Protein AF-A0A2R7NVD2-F1 (afdb_monomer)

Nearest PDB structures (foldseek):
  4fhf-assembly1_A  TM=6.278E-01  e=1.462E+00  Geobacillus thermodenitrificans NG80-2
  7djt-assembly1_A  TM=5.275E-01  e=2.227E+00  Homo sapiens
  8t64-assembly2_C  TM=4.657E-01  e=5.165E+00  Nitrosococcus halophilus Nc 4
  8t64-assembly1_B  TM=4.659E-01  e=5.165E+00  Nitrosococcus halophilus Nc 4

Radius of gyration: 42.18 Å; Cα contacts (8 Å, |Δi|>4): 42; chains: 1; bounding box: 84×52×136 Å

Mean predicted aligned error: 19.96 Å

pLDDT: mean 74.5, std 23.82, range [28.12, 98.88]

Sequence (203 aa):
MSSFPQEFLVLCRQWGEAQRRCSAALTAQAAEIQALQAEVVRLRGALVVRDTRLAMAYDELAQLRAAVPGLSRRQTMARHIAVLAERIATLSRECLRWRLAAQSDNMAVSHPGQGGAASAAPTDASAHPRRVRVPVVVEVHPDADAGAAFDASLAAADLVICQTGCISHDAYWRLQDQCRRTGKPCILVDQPLAACEASRTPL

Solvent-accessible surface area (backbone atoms only — not comparable to full-atom values): 12726 Å² total; per-residue (Å²): 131,87,52,71,72,60,55,53,53,51,50,53,49,53,48,52,51,51,50,50,52,54,51,52,50,52,52,54,51,53,51,50,52,51,53,51,51,53,49,51,54,50,53,50,51,54,48,53,56,50,52,51,52,51,50,51,52,53,49,52,51,50,51,55,50,63,74,45,76,60,53,69,61,53,52,54,50,51,52,52,50,52,54,50,51,53,50,50,53,51,51,51,53,54,54,49,53,53,51,53,52,54,50,51,52,48,56,70,67,64,68,72,84,85,84,85,83,86,89,78,88,82,82,83,80,80,83,68,79,82,76,78,77,72,82,80,79,80,85,86,80,80,94,81,59,74,65,62,59,49,52,52,56,55,70,73,47,86,64,49,80,50,71,76,69,92,68,65,82,69,58,58,58,52,55,54,51,49,33,64,74,70,70,51,59,66,51,80,40,88,62,73,88,83,83,84,92,82,88,82,80,94,132

Structure (mmCIF, N/CA/C/O backbone):
data_AF-A0A2R7NVD2-F1
#
_entry.id   AF-A0A2R7NVD2-F1
#
loop_
_atom_site.group_PDB
_atom_site.id
_atom_site.type_symbol
_atom_site.label_atom_id
_atom_site.label_alt_id
_atom_site.label_comp_id
_atom_site.label_asym_id
_atom_site.label_entity_id
_atom_site.label_seq_id
_atom_site.pdbx_PDB_ins_code
_atom_site.Cartn_x
_atom_site.Cartn_y
_atom_site.Cartn_z
_atom_site.occupancy
_atom_site.B_iso_or_equiv
_atom_site.auth_seq_id
_atom_site.auth_comp_id
_atom_site.auth_asym_id
_atom_site.auth_atom_id
_atom_site.pdbx_PDB_model_num
ATOM 1 N N . MET A 1 1 ? -34.351 14.929 60.860 1.00 68.38 1 MET A N 1
ATOM 2 C CA . MET A 1 1 ? -33.314 13.891 61.020 1.00 68.38 1 MET A CA 1
ATOM 3 C C . MET A 1 1 ? -33.667 12.774 60.059 1.00 68.38 1 MET A C 1
ATOM 5 O O . MET A 1 1 ? -34.700 12.144 60.252 1.00 68.38 1 MET A O 1
ATOM 9 N N . SER A 1 2 ? -32.916 12.621 58.970 1.00 73.56 2 SER A N 1
ATOM 10 C CA . SER A 1 2 ? -33.050 11.470 58.073 1.00 73.56 2 SER A CA 1
ATOM 11 C C . SER A 1 2 ? -32.733 10.199 58.860 1.00 73.56 2 SER A C 1
ATOM 13 O O . SER A 1 2 ? -31.794 10.175 59.654 1.00 73.56 2 SER A O 1
ATOM 15 N N . SER A 1 3 ? -33.562 9.165 58.720 1.00 90.81 3 SER A N 1
ATOM 16 C CA . SER A 1 3 ? -33.295 7.885 59.373 1.00 90.81 3 SER A CA 1
ATOM 17 C C . SER A 1 3 ? -32.274 7.097 58.550 1.00 90.81 3 SER A C 1
ATOM 19 O O . SER A 1 3 ? -32.309 7.121 57.320 1.00 90.81 3 SER A O 1
ATOM 21 N N . PHE A 1 4 ? -31.383 6.363 59.219 1.00 93.31 4 PHE A N 1
ATOM 22 C CA . PHE A 1 4 ? -30.363 5.524 58.575 1.00 93.31 4 PHE A CA 1
ATOM 23 C C . PHE A 1 4 ? -30.898 4.644 57.413 1.00 93.31 4 PHE A C 1
ATOM 25 O O . PHE A 1 4 ? -30.254 4.592 56.363 1.00 93.31 4 PHE A O 1
ATOM 32 N N . PRO A 1 5 ? -32.097 4.022 57.504 1.00 95.69 5 PRO A N 1
ATOM 33 C CA . PRO A 1 5 ? -32.666 3.266 56.384 1.00 95.69 5 PRO A CA 1
ATOM 34 C C . PRO A 1 5 ? -32.926 4.105 55.124 1.00 95.69 5 PRO A C 1
ATOM 36 O O . PRO A 1 5 ? -32.763 3.611 54.010 1.00 95.69 5 PRO A O 1
ATOM 39 N N . GLN A 1 6 ? -33.328 5.372 55.269 1.00 93.62 6 GLN A N 1
ATOM 40 C CA . GLN A 1 6 ? -33.590 6.249 54.124 1.00 93.62 6 GLN A CA 1
ATOM 41 C C . GLN A 1 6 ? -32.295 6.614 53.392 1.00 93.62 6 GLN A C 1
ATOM 43 O O . GLN A 1 6 ? -32.262 6.583 52.161 1.00 93.62 6 GLN A O 1
ATOM 48 N N . GLU A 1 7 ? -31.226 6.903 54.133 1.00 95.62 7 GLU A N 1
ATOM 49 C CA . GLU A 1 7 ? -29.906 7.217 53.572 1.00 95.62 7 GLU A CA 1
ATOM 50 C C . GLU A 1 7 ? -29.309 6.012 52.835 1.00 95.62 7 GLU A C 1
ATOM 52 O O . GLU A 1 7 ? -28.827 6.152 51.709 1.00 95.62 7 GLU A O 1
ATOM 57 N N . PHE A 1 8 ? -29.445 4.806 53.397 1.00 95.75 8 PHE A N 1
ATOM 58 C CA . PHE A 1 8 ? -29.020 3.568 52.742 1.00 95.75 8 PHE A CA 1
ATOM 59 C C . PHE A 1 8 ? -29.724 3.342 51.393 1.00 95.75 8 PHE A C 1
ATOM 61 O O . PHE A 1 8 ? -29.083 2.987 50.402 1.00 95.75 8 PHE A O 1
ATOM 68 N N . LEU A 1 9 ? -31.034 3.601 51.313 1.00 97.06 9 LEU A N 1
ATOM 69 C CA . LEU A 1 9 ? -31.787 3.469 50.060 1.00 97.06 9 LEU A CA 1
ATOM 70 C C . LEU A 1 9 ? -31.371 4.504 49.008 1.00 97.06 9 LEU A C 1
ATOM 72 O O . LEU A 1 9 ? -31.340 4.184 47.818 1.00 97.06 9 LEU A O 1
ATOM 76 N N . VAL A 1 10 ? -31.057 5.736 49.422 1.00 96.56 10 VAL A N 1
ATOM 77 C CA . VAL A 1 10 ? -30.515 6.763 48.518 1.00 96.56 10 VAL A CA 1
ATOM 78 C C . VAL A 1 10 ? -29.177 6.302 47.946 1.00 96.56 10 VAL A C 1
ATOM 80 O O . VAL A 1 10 ? -29.007 6.330 46.727 1.00 96.56 10 VAL A O 1
ATOM 83 N N . LEU A 1 11 ? -28.276 5.801 48.795 1.00 97.38 11 LEU A N 1
ATOM 84 C CA . LEU A 1 11 ? -26.976 5.284 48.370 1.00 97.38 11 LEU A CA 1
ATOM 85 C C . LEU A 1 11 ? -27.122 4.114 47.385 1.00 97.38 11 LEU A C 1
ATOM 87 O O . LEU A 1 11 ? -26.478 4.107 46.339 1.00 97.38 11 LEU A O 1
ATOM 91 N N . CYS A 1 12 ? -28.014 3.159 47.666 1.00 98.06 12 CYS A N 1
ATOM 92 C CA . CYS A 1 12 ? -28.267 2.024 46.774 1.00 98.06 12 CYS A CA 1
ATOM 93 C C . CYS A 1 12 ? -28.745 2.473 45.386 1.00 98.06 12 CYS A C 1
ATOM 95 O O . CYS A 1 12 ? -28.301 1.932 44.373 1.00 98.06 12 CYS A O 1
ATOM 97 N N . ARG A 1 13 ? -29.622 3.485 45.318 1.00 98.06 13 ARG A N 1
ATOM 98 C CA . ARG A 1 13 ? -30.082 4.045 44.038 1.00 98.06 13 ARG A CA 1
ATOM 99 C C . ARG A 1 13 ? -28.950 4.726 43.278 1.00 98.06 13 ARG A C 1
ATOM 101 O O . ARG A 1 13 ? -28.761 4.429 42.102 1.00 98.06 13 ARG A O 1
ATOM 108 N N . GLN A 1 14 ? -28.176 5.576 43.951 1.00 98.19 14 GLN A N 1
ATOM 109 C CA . GLN A 1 14 ? -27.043 6.273 43.337 1.00 98.19 14 GLN A CA 1
ATOM 110 C C . GLN A 1 14 ? -25.984 5.293 42.827 1.00 98.19 14 GLN A C 1
ATOM 112 O O . GLN A 1 14 ? -25.462 5.455 41.723 1.00 98.19 14 GLN A O 1
ATOM 117 N N . TRP A 1 15 ? -25.706 4.236 43.591 1.00 98.50 15 TRP A N 1
ATOM 118 C CA . TRP A 1 15 ? -24.794 3.185 43.162 1.00 98.50 15 TRP A CA 1
ATOM 119 C C . TRP A 1 15 ? -25.344 2.415 41.958 1.00 98.50 15 TRP A C 1
ATOM 121 O O . TRP A 1 15 ? -24.630 2.246 40.974 1.00 98.50 15 TRP A O 1
ATOM 131 N N . GLY A 1 16 ? -26.626 2.037 41.966 1.00 98.62 16 GLY A N 1
ATOM 132 C CA . GLY A 1 16 ? -27.266 1.391 40.816 1.00 98.62 16 GLY A CA 1
ATOM 133 C C . GLY A 1 16 ? -27.287 2.272 39.558 1.00 98.62 16 GLY A C 1
ATOM 134 O O . GLY A 1 16 ? -27.122 1.782 38.441 1.00 98.62 16 GLY A O 1
ATOM 135 N N . GLU A 1 17 ? -27.448 3.587 39.699 1.00 98.62 17 GLU A N 1
ATOM 136 C CA . GLU A 1 17 ? -27.314 4.547 38.595 1.00 98.62 17 GLU A CA 1
ATOM 137 C C . GLU A 1 17 ? -25.880 4.627 38.069 1.00 98.62 17 GLU A C 1
ATOM 139 O O . GLU A 1 17 ? -25.669 4.564 36.856 1.00 98.62 17 GLU A O 1
ATOM 144 N N . ALA A 1 18 ? -24.887 4.722 38.954 1.00 98.25 18 ALA A N 1
ATOM 145 C CA . ALA A 1 18 ? -23.481 4.709 38.567 1.00 98.25 18 ALA A CA 1
ATOM 146 C C . ALA A 1 18 ? -23.101 3.392 37.870 1.00 98.25 18 ALA A C 1
ATOM 148 O O . ALA A 1 18 ? -22.517 3.422 36.789 1.00 98.25 18 ALA A O 1
ATOM 149 N N . GLN A 1 19 ? -23.511 2.247 38.419 1.00 98.56 19 GLN A N 1
ATOM 150 C CA . GLN A 1 19 ? -23.258 0.930 37.842 1.00 98.56 19 GLN A CA 1
ATOM 151 C C . GLN A 1 19 ? -23.883 0.793 36.452 1.00 98.56 19 GLN A C 1
ATOM 153 O O . GLN A 1 19 ? -23.220 0.304 35.535 1.00 98.56 19 GLN A O 1
ATOM 158 N N . ARG A 1 20 ? -25.128 1.253 36.260 1.00 98.69 20 ARG A N 1
ATOM 159 C CA . ARG A 1 20 ? -25.782 1.241 34.942 1.00 98.69 20 ARG A CA 1
ATOM 160 C C . ARG A 1 20 ? -25.035 2.102 33.932 1.00 98.69 20 ARG A C 1
ATOM 162 O O . ARG A 1 20 ? -24.793 1.631 32.826 1.00 98.69 20 ARG A O 1
ATOM 169 N N . ARG A 1 21 ? -24.612 3.314 34.310 1.00 98.56 21 ARG A N 1
ATOM 170 C CA . ARG A 1 21 ? -23.817 4.188 33.429 1.00 98.56 21 ARG A CA 1
ATOM 171 C C . ARG A 1 21 ? -22.484 3.550 33.049 1.00 98.56 21 ARG A C 1
ATOM 173 O O . ARG A 1 21 ? -22.153 3.526 31.869 1.00 98.56 21 ARG A O 1
ATOM 180 N N . CYS A 1 22 ? -21.756 2.989 34.014 1.00 98.50 22 CYS A N 1
ATOM 181 C CA . CYS A 1 22 ? -20.492 2.304 33.743 1.00 98.50 22 CYS A CA 1
ATOM 182 C C . CYS A 1 22 ? -20.693 1.083 32.839 1.00 98.50 22 CYS A C 1
ATOM 184 O O . CYS A 1 22 ? -19.952 0.901 31.881 1.00 98.50 22 CYS A O 1
ATOM 186 N N . SER A 1 23 ? -21.727 0.279 33.093 1.00 98.62 23 SER A N 1
ATOM 187 C CA . SER A 1 23 ? -22.031 -0.903 32.275 1.00 98.62 23 SER A CA 1
ATOM 188 C C . SER A 1 23 ? -22.422 -0.515 30.844 1.00 98.62 23 SER A C 1
ATOM 190 O O . SER A 1 23 ? -21.967 -1.134 29.883 1.00 98.62 23 SER A O 1
ATOM 192 N N . ALA A 1 24 ? -23.209 0.552 30.680 1.00 98.62 24 ALA A N 1
ATOM 193 C CA . ALA A 1 24 ? -23.555 1.099 29.369 1.00 98.62 24 ALA A CA 1
ATOM 194 C C . ALA A 1 24 ? -22.318 1.631 28.625 1.00 98.62 24 ALA A C 1
ATOM 196 O O . ALA A 1 24 ? -22.139 1.348 27.445 1.00 98.62 24 ALA A O 1
ATOM 197 N N . ALA A 1 25 ? -21.421 2.341 29.314 1.00 98.62 25 ALA A N 1
ATOM 198 C CA . ALA A 1 25 ? -20.180 2.822 28.715 1.00 98.62 25 ALA A CA 1
ATOM 199 C C . ALA A 1 25 ? -19.265 1.664 28.279 1.00 98.62 25 ALA A C 1
ATOM 201 O O . ALA A 1 25 ? -18.752 1.679 27.165 1.00 98.62 25 ALA A O 1
ATOM 202 N N . LEU A 1 26 ? -19.104 0.631 29.114 1.00 98.75 26 LEU A N 1
ATOM 203 C CA . LEU A 1 26 ? -18.290 -0.545 28.788 1.00 98.75 26 LEU A CA 1
ATOM 204 C C . LEU A 1 26 ? -18.837 -1.314 27.583 1.00 98.75 26 LEU A C 1
ATOM 206 O O . LEU A 1 26 ? -18.068 -1.720 26.717 1.00 98.75 26 LEU A O 1
ATOM 210 N N . THR A 1 27 ? -20.157 -1.497 27.505 1.00 98.75 27 THR A N 1
ATOM 211 C CA . THR A 1 27 ? -20.791 -2.182 26.366 1.00 98.75 27 THR A CA 1
ATOM 212 C C . THR A 1 27 ? -20.669 -1.378 25.074 1.00 98.75 27 THR A C 1
ATOM 214 O O . THR A 1 27 ? -20.341 -1.953 24.038 1.00 98.75 27 THR A O 1
ATOM 217 N N . ALA A 1 28 ? -20.839 -0.054 25.134 1.00 98.62 28 ALA A N 1
ATOM 218 C CA . ALA A 1 28 ? -20.620 0.824 23.986 1.00 98.62 28 ALA A CA 1
ATOM 219 C C . ALA A 1 28 ? -19.162 0.777 23.499 1.00 98.62 28 ALA A C 1
ATOM 221 O O . ALA A 1 28 ? -18.916 0.599 22.308 1.00 98.62 28 ALA A O 1
ATOM 222 N N . GLN A 1 29 ? -18.195 0.856 24.417 1.00 98.75 29 GLN A N 1
ATOM 223 C CA . GLN A 1 29 ? -16.771 0.772 24.083 1.00 98.75 29 GLN A CA 1
ATOM 224 C C . GLN A 1 29 ? -16.386 -0.601 23.518 1.00 98.75 29 GLN A C 1
ATOM 226 O O . GLN A 1 29 ? -15.634 -0.681 22.551 1.00 98.75 29 GLN A O 1
ATOM 231 N N . ALA A 1 30 ? -16.932 -1.692 24.061 1.00 98.69 30 ALA A N 1
ATOM 232 C CA . ALA A 1 30 ? -16.707 -3.029 23.516 1.00 98.69 30 ALA A CA 1
ATOM 233 C C . ALA A 1 30 ? -17.228 -3.158 22.074 1.00 98.69 30 ALA A C 1
ATOM 235 O O . ALA A 1 30 ? -16.549 -3.748 21.233 1.00 98.69 30 ALA A O 1
ATOM 236 N N . ALA A 1 31 ? -18.393 -2.575 21.771 1.00 98.62 31 ALA A N 1
ATOM 237 C CA . ALA A 1 31 ? -18.943 -2.556 20.417 1.00 98.62 31 ALA A CA 1
ATOM 238 C C . ALA A 1 31 ? -18.077 -1.727 19.450 1.00 98.62 31 ALA A C 1
ATOM 240 O O . ALA A 1 31 ? -17.829 -2.156 18.324 1.00 98.62 31 ALA A O 1
ATOM 241 N N . GLU A 1 32 ? -17.564 -0.578 19.895 1.00 98.69 32 GLU A N 1
ATOM 242 C CA . GLU A 1 32 ? -16.655 0.257 19.103 1.00 98.69 32 GLU A CA 1
ATOM 243 C C . GLU A 1 32 ? -15.336 -0.467 18.797 1.00 98.69 32 GLU A C 1
ATOM 245 O O . GLU A 1 32 ? -14.900 -0.504 17.646 1.00 98.69 32 GLU A O 1
ATOM 250 N N . ILE A 1 33 ? -14.743 -1.135 19.793 1.00 98.69 33 ILE A N 1
ATOM 251 C CA . ILE A 1 33 ? -13.537 -1.953 19.602 1.00 98.69 33 ILE A CA 1
ATOM 252 C C . ILE A 1 33 ? -13.792 -3.055 18.570 1.00 98.69 33 ILE A C 1
ATOM 254 O O . ILE A 1 33 ? -12.969 -3.248 17.676 1.00 98.69 33 ILE A O 1
ATOM 258 N N . GLN A 1 34 ? -14.926 -3.755 18.651 1.00 98.88 34 GLN A N 1
ATOM 259 C CA . GLN A 1 34 ? -15.278 -4.800 17.685 1.00 98.88 34 GLN A CA 1
ATOM 260 C C . GLN A 1 34 ? -15.445 -4.241 16.266 1.00 98.88 34 GLN A C 1
ATOM 262 O O . GLN A 1 34 ? -14.944 -4.839 15.312 1.00 98.88 34 GLN A O 1
ATOM 267 N N . ALA A 1 35 ? -16.089 -3.081 16.117 1.00 98.69 35 ALA A N 1
ATOM 268 C CA . ALA A 1 35 ? -16.250 -2.421 14.824 1.00 98.69 35 ALA A CA 1
ATOM 269 C C . ALA A 1 35 ? -14.895 -2.017 14.218 1.00 98.69 35 ALA A C 1
ATOM 271 O O . ALA A 1 35 ? -14.621 -2.313 13.054 1.00 98.69 35 ALA A O 1
ATOM 272 N N . LEU A 1 36 ? -14.011 -1.414 15.017 1.00 98.81 36 LEU A N 1
ATOM 273 C CA . LEU A 1 36 ? -12.665 -1.038 14.579 1.00 98.81 36 LEU A CA 1
ATOM 274 C C . LEU A 1 36 ? -11.804 -2.262 14.244 1.00 98.81 36 LEU A C 1
ATOM 276 O O . LEU A 1 36 ? -11.068 -2.248 13.260 1.00 98.81 36 LEU A O 1
ATOM 280 N N . GLN A 1 37 ? -11.907 -3.346 15.015 1.00 98.81 37 GLN A N 1
ATOM 281 C CA . GLN A 1 37 ? -11.210 -4.600 14.720 1.00 98.81 37 GLN A CA 1
ATOM 282 C C . GLN A 1 37 ? -11.674 -5.210 13.393 1.00 98.81 37 GLN A C 1
ATOM 284 O O . GLN A 1 37 ? -10.834 -5.633 12.593 1.00 98.81 37 GLN A O 1
ATOM 289 N N . ALA A 1 38 ? -12.983 -5.214 13.125 1.00 98.75 38 ALA A N 1
ATOM 290 C CA . ALA A 1 38 ? -13.531 -5.672 11.851 1.00 98.75 38 ALA A CA 1
ATOM 291 C C . ALA A 1 38 ? -13.019 -4.818 10.679 1.00 98.75 38 ALA A C 1
ATOM 293 O O . ALA A 1 38 ? -12.609 -5.356 9.648 1.00 98.75 38 ALA A O 1
ATOM 294 N N . GLU A 1 39 ? -12.958 -3.500 10.863 1.00 98.81 39 GLU A N 1
ATOM 295 C CA . GLU A 1 39 ? -12.450 -2.571 9.856 1.00 98.81 39 GLU A CA 1
ATOM 296 C C . GLU A 1 39 ? -10.954 -2.774 9.576 1.00 98.81 39 GLU A C 1
ATOM 298 O O . GLU A 1 39 ? -10.537 -2.822 8.418 1.00 98.81 39 GLU A O 1
ATOM 303 N N . VAL A 1 40 ? -10.138 -2.999 10.611 1.00 98.81 40 VAL A N 1
ATOM 304 C CA . VAL A 1 40 ? -8.713 -3.331 10.452 1.00 98.81 40 VAL A CA 1
ATOM 305 C C . VAL A 1 40 ? -8.533 -4.613 9.640 1.00 98.81 40 VAL A C 1
ATOM 307 O O . VAL A 1 40 ? -7.689 -4.654 8.743 1.00 98.81 40 VAL A O 1
ATOM 310 N N . VAL A 1 41 ? -9.315 -5.661 9.914 1.00 98.75 41 VAL A N 1
ATOM 311 C CA . VAL A 1 41 ? -9.254 -6.915 9.143 1.00 98.75 41 VAL A CA 1
ATOM 312 C C . VAL A 1 41 ? -9.674 -6.682 7.690 1.00 98.75 41 VAL A C 1
ATOM 314 O O . VAL A 1 41 ? -8.990 -7.151 6.778 1.00 98.75 41 VAL A O 1
ATOM 317 N N . ARG A 1 42 ? -10.734 -5.900 7.455 1.00 98.81 42 ARG A N 1
ATOM 318 C CA . ARG A 1 42 ? -11.207 -5.539 6.110 1.00 98.81 42 ARG A CA 1
ATOM 319 C C . ARG A 1 42 ? -10.138 -4.794 5.312 1.00 98.81 42 ARG A C 1
ATOM 321 O O . ARG A 1 42 ? -9.853 -5.159 4.171 1.00 98.81 42 ARG A O 1
ATOM 328 N N . LEU A 1 43 ? -9.523 -3.774 5.909 1.00 98.69 43 LEU A N 1
ATOM 329 C CA . LEU A 1 43 ? -8.480 -2.969 5.272 1.00 98.69 43 LEU A CA 1
ATOM 330 C C . LEU A 1 43 ? -7.209 -3.780 5.011 1.00 98.69 43 LEU A C 1
ATOM 332 O O . LEU A 1 43 ? -6.631 -3.672 3.930 1.00 98.69 43 LEU A O 1
ATOM 336 N N . ARG A 1 44 ? -6.807 -4.647 5.947 1.00 98.88 44 ARG A N 1
ATOM 337 C CA . ARG A 1 44 ? -5.697 -5.588 5.730 1.00 98.88 44 ARG A CA 1
ATOM 338 C C . ARG A 1 44 ? -5.982 -6.521 4.557 1.00 98.88 44 ARG A C 1
ATOM 340 O O . ARG A 1 44 ? -5.115 -6.688 3.707 1.00 98.88 44 ARG A O 1
ATOM 347 N N . GLY A 1 45 ? -7.197 -7.061 4.459 1.00 98.81 45 GLY A N 1
ATOM 348 C CA . GLY A 1 45 ? -7.613 -7.868 3.310 1.00 98.81 45 GLY A CA 1
ATOM 349 C C . GLY A 1 45 ? -7.525 -7.101 1.987 1.00 98.81 45 GLY A C 1
ATOM 350 O O . GLY A 1 45 ? -6.990 -7.618 1.008 1.00 98.81 45 GLY A O 1
ATOM 351 N N . ALA A 1 46 ? -7.979 -5.845 1.958 1.00 98.75 46 ALA A N 1
ATOM 352 C CA . ALA A 1 46 ? -7.897 -4.999 0.767 1.00 98.75 46 ALA A CA 1
ATOM 353 C C . ALA A 1 46 ? -6.446 -4.723 0.329 1.00 98.75 46 ALA A C 1
ATOM 355 O O . ALA A 1 46 ? -6.151 -4.772 -0.867 1.00 98.75 46 ALA A O 1
ATOM 356 N N . LEU A 1 47 ? -5.540 -4.478 1.283 1.00 98.81 47 LEU A N 1
ATOM 357 C CA . LEU A 1 47 ? -4.110 -4.315 1.008 1.00 98.81 47 LEU A CA 1
ATOM 358 C C . LEU A 1 47 ? -3.494 -5.597 0.452 1.00 98.81 47 LEU A C 1
ATOM 360 O O . LEU A 1 47 ? -2.875 -5.543 -0.604 1.00 98.81 47 LEU A O 1
ATOM 364 N N . VAL A 1 48 ? -3.754 -6.753 1.073 1.00 98.81 48 VAL A N 1
ATOM 365 C CA . VAL A 1 48 ? -3.255 -8.048 0.578 1.00 98.81 48 VAL A CA 1
ATOM 366 C C . VAL A 1 48 ? -3.695 -8.284 -0.867 1.00 98.81 48 VAL A C 1
ATOM 368 O O . VAL A 1 48 ? -2.874 -8.651 -1.704 1.00 98.81 48 VAL A O 1
ATOM 371 N N . VAL A 1 49 ? -4.960 -8.016 -1.207 1.00 98.69 49 VAL A N 1
ATOM 372 C CA . VAL A 1 49 ? -5.454 -8.155 -2.589 1.00 98.69 49 VAL A CA 1
ATOM 373 C C . VAL A 1 49 ? -4.718 -7.216 -3.548 1.00 98.69 49 VAL A C 1
ATOM 375 O O . VAL A 1 49 ? -4.337 -7.636 -4.642 1.00 98.69 49 VAL A O 1
ATOM 378 N N . ARG A 1 50 ? -4.512 -5.952 -3.163 1.00 98.62 50 ARG A N 1
ATOM 379 C CA . ARG A 1 50 ? -3.786 -4.975 -3.986 1.00 98.62 50 ARG A CA 1
ATOM 380 C C . ARG A 1 50 ? -2.333 -5.398 -4.201 1.00 98.62 50 ARG A C 1
ATOM 382 O O . ARG A 1 50 ? -1.880 -5.391 -5.342 1.00 98.62 50 ARG A O 1
ATOM 389 N N . ASP A 1 51 ? -1.639 -5.778 -3.137 1.00 98.75 51 ASP A N 1
ATOM 390 C CA . ASP A 1 51 ? -0.223 -6.145 -3.179 1.00 98.75 51 ASP A CA 1
ATOM 391 C C . ASP A 1 51 ? -0.012 -7.419 -3.992 1.00 98.75 51 ASP A C 1
ATOM 393 O O . ASP A 1 51 ? 0.907 -7.490 -4.802 1.00 98.75 51 ASP A O 1
ATOM 397 N N . THR A 1 52 ? -0.925 -8.386 -3.872 1.00 98.62 52 THR A N 1
ATOM 398 C CA . THR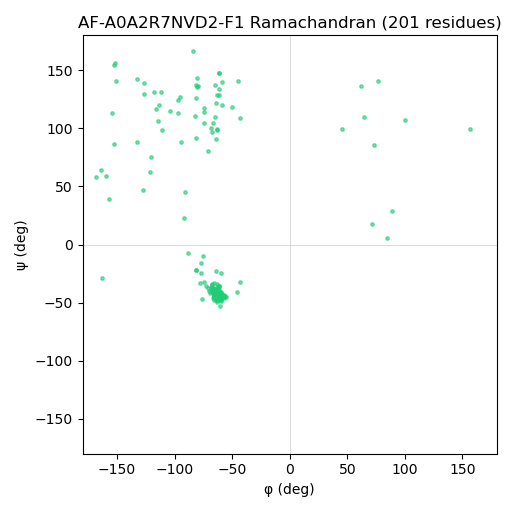 A 1 52 ? -0.888 -9.610 -4.683 1.00 98.62 52 THR A CA 1
ATOM 399 C C . THR A 1 52 ? -1.055 -9.289 -6.169 1.00 98.62 52 THR A C 1
ATOM 401 O O . THR A 1 52 ? -0.297 -9.786 -6.996 1.00 98.62 52 THR A O 1
ATOM 404 N N . ARG A 1 53 ? -2.002 -8.411 -6.530 1.00 98.75 53 ARG A N 1
ATOM 405 C CA . ARG A 1 53 ? -2.186 -7.973 -7.927 1.00 98.75 53 ARG A CA 1
ATOM 406 C C . ARG A 1 53 ? -0.965 -7.230 -8.463 1.00 98.75 53 ARG A C 1
ATOM 408 O O . ARG A 1 53 ? -0.594 -7.417 -9.615 1.00 98.75 53 ARG A O 1
ATOM 415 N N . LEU A 1 54 ? -0.350 -6.391 -7.633 1.00 98.69 54 LEU A N 1
ATOM 416 C CA . LEU A 1 54 ? 0.870 -5.671 -7.983 1.00 98.69 54 LEU A CA 1
ATOM 417 C C . LEU A 1 54 ? 2.037 -6.641 -8.198 1.00 98.69 54 LEU A C 1
ATOM 419 O O . LEU A 1 54 ? 2.741 -6.507 -9.194 1.00 98.69 54 LEU A O 1
ATOM 423 N N . ALA A 1 55 ? 2.202 -7.641 -7.330 1.00 98.56 55 ALA A N 1
ATOM 424 C CA . ALA A 1 55 ? 3.210 -8.686 -7.492 1.00 98.56 55 ALA A CA 1
ATOM 425 C C . ALA A 1 55 ? 3.010 -9.464 -8.803 1.00 98.56 55 ALA A C 1
ATOM 427 O O . ALA A 1 55 ? 3.944 -9.561 -9.593 1.00 98.56 55 ALA A O 1
ATOM 428 N N . MET A 1 56 ? 1.777 -9.897 -9.097 1.00 98.69 56 MET A N 1
ATOM 429 C CA . MET A 1 56 ? 1.449 -10.565 -10.364 1.00 98.69 56 MET A CA 1
ATOM 430 C C . MET A 1 56 ? 1.795 -9.702 -11.585 1.00 98.69 56 MET A C 1
ATOM 432 O O . MET A 1 56 ? 2.391 -10.195 -12.537 1.00 98.69 56 MET A O 1
ATOM 436 N N . ALA A 1 57 ? 1.485 -8.402 -11.552 1.00 98.31 57 ALA A N 1
ATOM 437 C CA . ALA A 1 57 ? 1.825 -7.493 -12.645 1.00 98.31 57 ALA A CA 1
ATOM 438 C C . ALA A 1 57 ? 3.347 -7.327 -12.819 1.00 98.31 57 ALA A C 1
ATOM 440 O O . ALA A 1 57 ? 3.842 -7.262 -13.946 1.00 98.31 57 ALA A O 1
ATOM 441 N N . TYR A 1 58 ? 4.112 -7.273 -11.723 1.00 98.31 58 TYR A N 1
ATOM 442 C CA . TYR A 1 58 ? 5.576 -7.252 -11.798 1.00 98.31 58 TYR A CA 1
ATOM 443 C C . TYR A 1 58 ? 6.140 -8.546 -12.388 1.00 98.31 58 TYR A C 1
ATOM 445 O O . TYR A 1 58 ? 7.054 -8.472 -13.215 1.00 98.31 58 TYR A O 1
ATOM 453 N N . ASP A 1 59 ? 5.577 -9.699 -12.028 1.00 98.50 59 ASP A N 1
ATOM 454 C CA . ASP A 1 59 ? 5.967 -10.994 -12.586 1.00 98.50 59 ASP A CA 1
ATOM 455 C C . ASP A 1 59 ? 5.669 -11.070 -14.088 1.00 98.50 59 ASP A C 1
ATOM 457 O O . ASP A 1 59 ? 6.541 -11.457 -14.866 1.00 98.50 59 ASP A O 1
ATOM 461 N N . GLU A 1 60 ? 4.490 -10.625 -14.532 1.00 97.81 60 GLU A N 1
ATOM 462 C CA . GLU A 1 60 ? 4.140 -10.529 -15.956 1.00 97.81 60 GLU A CA 1
ATOM 463 C C . GLU A 1 60 ? 5.121 -9.624 -16.721 1.00 97.81 60 GLU A C 1
ATOM 465 O O . GLU A 1 60 ? 5.625 -9.994 -17.786 1.00 97.81 60 GLU A O 1
ATOM 470 N N . LEU A 1 61 ? 5.475 -8.458 -16.167 1.00 94.69 61 LEU A N 1
ATOM 471 C CA . LEU A 1 61 ? 6.476 -7.567 -16.765 1.00 94.69 61 LEU A CA 1
ATOM 472 C C . LEU A 1 61 ? 7.861 -8.219 -16.833 1.00 94.69 61 LEU A C 1
ATOM 474 O O . LEU A 1 61 ? 8.574 -8.045 -17.826 1.00 94.69 61 LEU A O 1
ATOM 478 N N . ALA A 1 62 ? 8.262 -8.948 -15.793 1.00 92.88 62 ALA A N 1
ATOM 479 C CA . ALA A 1 62 ? 9.525 -9.674 -15.770 1.00 92.88 62 ALA A CA 1
ATOM 480 C C . ALA A 1 62 ? 9.547 -10.779 -16.836 1.00 92.88 62 ALA A C 1
ATOM 482 O O . ALA A 1 62 ? 10.521 -10.880 -17.584 1.00 92.88 62 ALA A O 1
ATOM 483 N N . GLN A 1 63 ? 8.456 -11.537 -16.975 1.00 94.69 63 GLN A N 1
ATOM 484 C CA . GLN A 1 63 ? 8.292 -12.560 -18.010 1.00 94.69 63 GLN A CA 1
ATOM 485 C C . GLN A 1 63 ? 8.368 -11.960 -19.416 1.00 94.69 63 GLN A C 1
ATOM 487 O O . GLN A 1 63 ? 9.114 -12.464 -20.253 1.00 94.69 63 GLN A O 1
ATOM 492 N N . LEU A 1 64 ? 7.679 -10.845 -19.677 1.00 90.94 64 LEU A N 1
ATOM 493 C CA . LEU A 1 64 ? 7.736 -10.159 -20.973 1.00 90.94 64 LEU A CA 1
ATOM 494 C C . LEU A 1 64 ? 9.143 -9.634 -21.293 1.00 90.94 64 LEU A C 1
ATOM 496 O O . LEU A 1 64 ? 9.610 -9.753 -22.427 1.00 90.94 64 LEU A O 1
ATOM 500 N N . ARG A 1 65 ? 9.851 -9.083 -20.300 1.00 89.25 65 ARG A N 1
ATOM 501 C CA . ARG A 1 65 ? 11.250 -8.651 -20.462 1.00 89.25 65 ARG A CA 1
ATOM 502 C C . ARG A 1 65 ? 12.176 -9.830 -20.755 1.00 89.25 65 ARG A C 1
ATOM 504 O O . ARG A 1 65 ? 13.058 -9.697 -21.599 1.00 89.25 65 ARG A O 1
ATOM 511 N N . ALA A 1 66 ? 11.968 -10.966 -20.092 1.00 89.56 66 ALA A N 1
ATOM 512 C CA . ALA A 1 66 ? 12.733 -12.185 -20.332 1.00 89.56 66 ALA A CA 1
ATOM 513 C C . ALA A 1 66 ? 12.436 -12.796 -21.712 1.00 89.56 66 ALA A C 1
ATOM 515 O O . ALA A 1 66 ? 13.355 -13.265 -22.379 1.00 89.56 66 ALA A O 1
ATOM 516 N N . ALA A 1 67 ? 11.183 -12.732 -22.173 1.00 92.94 67 ALA A N 1
ATOM 517 C CA . ALA A 1 67 ? 10.769 -13.204 -23.494 1.00 92.94 67 ALA A CA 1
ATOM 518 C C . ALA A 1 67 ? 11.413 -12.412 -24.646 1.00 92.94 67 ALA A C 1
ATOM 520 O O . ALA A 1 67 ? 11.538 -12.933 -25.755 1.00 92.94 67 ALA A O 1
ATOM 521 N N . VAL A 1 68 ? 11.855 -11.171 -24.399 1.00 89.06 68 VAL A N 1
ATOM 522 C CA . VAL A 1 68 ? 12.515 -10.319 -25.401 1.00 89.06 68 VAL A CA 1
ATOM 523 C C . VAL A 1 68 ? 13.933 -9.934 -24.953 1.00 89.06 68 VAL A C 1
ATOM 525 O O . VAL A 1 68 ? 14.196 -8.781 -24.581 1.00 89.06 68 VAL A O 1
ATOM 528 N N . PRO A 1 69 ? 14.901 -10.866 -25.027 1.00 84.88 69 PRO A N 1
ATOM 529 C CA . PRO A 1 69 ? 16.281 -10.565 -24.680 1.00 84.88 69 PRO A CA 1
ATOM 530 C C . PRO A 1 69 ? 16.880 -9.532 -25.650 1.00 84.88 69 PRO A C 1
ATOM 532 O O . PRO A 1 69 ? 16.707 -9.586 -26.869 1.00 84.88 69 PRO A O 1
ATOM 535 N N . GLY A 1 70 ? 17.618 -8.564 -25.101 1.00 86.88 70 GLY A N 1
ATOM 536 C CA . GLY A 1 70 ? 18.341 -7.551 -25.879 1.00 86.88 70 GLY A CA 1
ATOM 537 C C . GLY A 1 70 ? 17.523 -6.330 -26.316 1.00 86.88 70 GLY A C 1
ATOM 538 O O . GLY A 1 70 ? 18.067 -5.477 -27.021 1.00 86.88 70 GLY A O 1
ATOM 539 N N . LEU A 1 71 ? 16.261 -6.190 -25.888 1.00 88.69 71 LEU A N 1
ATOM 540 C CA . LEU A 1 71 ? 15.430 -5.012 -26.178 1.00 88.69 71 LEU A CA 1
ATOM 541 C C . LEU A 1 71 ? 16.093 -3.701 -25.729 1.00 88.69 71 LEU A C 1
ATOM 543 O O . LEU A 1 71 ? 16.149 -2.747 -26.501 1.00 88.69 71 LEU A O 1
ATOM 547 N N . SER A 1 72 ? 16.650 -3.665 -24.515 1.00 85.75 72 SER A N 1
ATOM 548 C CA . SER A 1 72 ? 17.351 -2.491 -23.975 1.00 85.75 72 SER A CA 1
ATOM 549 C C . SER A 1 72 ? 18.544 -2.091 -24.846 1.00 85.75 72 SER A C 1
ATOM 551 O O . SER A 1 72 ? 18.665 -0.935 -25.242 1.00 85.75 72 SER A O 1
ATOM 553 N N . ARG A 1 73 ? 19.378 -3.061 -25.243 1.00 90.38 73 ARG A N 1
ATOM 554 C CA . ARG A 1 73 ? 20.505 -2.838 -26.161 1.00 90.38 73 ARG A CA 1
ATOM 555 C C . ARG A 1 73 ? 20.034 -2.290 -27.509 1.00 90.38 73 ARG A C 1
ATOM 557 O O . ARG A 1 73 ? 20.654 -1.368 -28.032 1.00 90.38 73 ARG A O 1
ATOM 564 N N . ARG A 1 74 ? 18.938 -2.823 -28.062 1.00 93.69 74 ARG A N 1
ATOM 565 C CA . ARG A 1 74 ? 18.345 -2.329 -29.317 1.00 93.69 74 ARG A CA 1
ATOM 566 C C . ARG A 1 74 ? 17.824 -0.897 -29.175 1.00 93.69 74 ARG A C 1
ATOM 568 O O . ARG A 1 74 ? 18.061 -0.099 -30.072 1.00 93.69 74 ARG A O 1
ATOM 575 N N . GLN A 1 75 ? 17.194 -0.546 -28.052 1.00 93.44 75 GLN A N 1
ATOM 576 C CA . GLN A 1 75 ? 16.746 0.826 -27.780 1.00 93.44 75 GLN A CA 1
ATOM 577 C C . GLN A 1 75 ? 17.921 1.802 -27.661 1.00 93.44 75 GLN A C 1
ATOM 579 O O . GLN A 1 75 ? 17.896 2.861 -28.285 1.00 93.44 75 GLN A O 1
ATOM 584 N N . THR A 1 76 ? 18.971 1.448 -26.916 1.00 96.00 76 THR A N 1
ATOM 585 C CA . THR A 1 76 ? 20.186 2.273 -26.816 1.00 96.00 76 THR A CA 1
ATOM 586 C C . THR A 1 76 ? 20.830 2.467 -28.184 1.00 96.00 76 THR A C 1
ATOM 588 O O . THR A 1 76 ? 21.161 3.590 -28.557 1.00 96.00 76 THR A O 1
ATOM 591 N N . MET A 1 77 ? 20.948 1.393 -28.970 1.00 96.06 77 MET A N 1
ATOM 592 C CA . MET A 1 77 ? 21.505 1.481 -30.317 1.00 96.06 77 MET A CA 1
ATOM 593 C C . MET A 1 77 ? 20.641 2.357 -31.230 1.00 96.06 77 MET A C 1
ATOM 595 O O . MET A 1 77 ? 21.179 3.189 -31.950 1.00 96.06 77 MET A O 1
ATOM 599 N N . ALA A 1 78 ? 19.313 2.237 -31.163 1.00 97.44 78 ALA A N 1
ATOM 600 C CA . ALA A 1 78 ? 18.396 3.083 -31.924 1.00 97.44 78 ALA A CA 1
ATOM 601 C C . ALA A 1 78 ? 18.553 4.571 -31.569 1.00 97.44 78 ALA A C 1
ATOM 603 O O . ALA A 1 78 ? 18.592 5.409 -32.468 1.00 97.44 78 ALA A O 1
ATOM 604 N N . ARG A 1 79 ? 18.723 4.903 -30.280 1.00 98.06 79 ARG A N 1
ATOM 605 C CA . ARG A 1 79 ? 19.013 6.279 -29.840 1.00 98.06 79 ARG A CA 1
ATOM 606 C C . ARG A 1 79 ? 20.341 6.784 -30.406 1.00 98.06 79 ARG A C 1
ATOM 608 O O . ARG A 1 79 ? 20.381 7.881 -30.952 1.00 98.06 79 ARG A O 1
ATOM 615 N N . HIS A 1 80 ? 21.409 5.987 -30.340 1.00 98.12 80 HIS A N 1
ATOM 616 C CA . HIS A 1 80 ? 22.697 6.363 -30.935 1.00 98.12 80 HIS A CA 1
ATOM 617 C C . HIS A 1 80 ? 22.611 6.548 -32.453 1.00 98.12 80 HIS A C 1
ATOM 619 O O . HIS A 1 80 ? 23.149 7.520 -32.978 1.00 98.12 80 HIS A O 1
ATOM 625 N N . ILE A 1 81 ? 21.908 5.658 -33.157 1.00 98.38 81 ILE A N 1
ATOM 626 C CA . ILE A 1 81 ? 21.677 5.778 -34.601 1.00 98.38 81 ILE A CA 1
ATOM 627 C C . ILE A 1 81 ? 20.943 7.084 -34.912 1.00 98.38 81 ILE A C 1
ATOM 629 O O . ILE A 1 81 ? 21.350 7.788 -35.832 1.00 98.38 81 ILE A O 1
ATOM 633 N N . ALA A 1 82 ? 19.922 7.447 -34.132 1.00 98.00 82 ALA A N 1
ATOM 634 C CA . ALA A 1 82 ? 19.197 8.703 -34.313 1.00 98.00 82 ALA A CA 1
ATOM 635 C C . ALA A 1 82 ? 20.110 9.930 -34.139 1.00 98.00 82 ALA A C 1
ATOM 637 O O . ALA A 1 82 ? 20.095 10.832 -34.975 1.00 98.00 82 ALA A O 1
ATOM 638 N N . VAL A 1 83 ? 20.965 9.934 -33.110 1.00 98.12 83 VAL A N 1
ATOM 639 C CA . VAL A 1 83 ? 21.950 11.010 -32.887 1.00 98.12 83 VAL A CA 1
ATOM 640 C C . VAL A 1 83 ? 22.936 11.117 -34.054 1.00 98.12 83 VAL A C 1
ATOM 642 O O . VAL A 1 83 ? 23.198 12.213 -34.554 1.00 98.12 83 VAL A O 1
ATOM 645 N N . LEU A 1 84 ? 23.475 9.989 -34.522 1.00 98.19 84 LEU A N 1
ATOM 646 C CA . LEU A 1 84 ? 24.409 9.972 -35.649 1.00 98.19 84 LEU A CA 1
ATOM 647 C C . LEU A 1 84 ? 23.740 10.417 -36.951 1.00 98.19 84 LEU A C 1
ATOM 649 O O . LEU A 1 84 ? 24.351 11.160 -37.718 1.00 98.19 84 LEU A O 1
ATOM 653 N N . ALA A 1 85 ? 22.492 10.014 -37.186 1.00 98.25 85 ALA A N 1
ATOM 654 C CA . ALA A 1 85 ? 21.720 10.437 -38.347 1.00 98.25 85 ALA A CA 1
ATOM 655 C C . ALA A 1 85 ? 21.531 11.961 -38.366 1.00 98.25 85 ALA A C 1
ATOM 657 O O . ALA A 1 85 ? 21.768 12.583 -39.401 1.00 98.25 85 ALA A O 1
ATOM 658 N N . GLU A 1 86 ? 21.212 12.579 -37.224 1.00 98.44 86 GLU A N 1
ATOM 659 C CA . GLU A 1 86 ? 21.092 14.040 -37.134 1.00 98.44 86 GLU A CA 1
ATOM 660 C C . GLU A 1 86 ? 22.434 14.741 -37.377 1.00 98.44 86 GLU A C 1
ATOM 662 O O . GLU A 1 86 ? 22.512 15.762 -38.072 1.00 98.44 86 GLU A O 1
ATOM 667 N N . ARG A 1 87 ? 23.532 14.172 -36.865 1.00 98.44 87 ARG A N 1
ATOM 668 C CA . ARG A 1 87 ? 24.869 14.723 -37.105 1.00 98.44 87 ARG A CA 1
ATOM 669 C C . ARG A 1 87 ? 25.250 14.654 -38.580 1.00 98.44 87 ARG A C 1
ATOM 671 O O . ARG A 1 87 ? 25.760 15.638 -39.113 1.00 98.44 87 ARG A O 1
ATOM 678 N N . ILE A 1 88 ? 24.984 13.528 -39.240 1.00 98.31 88 ILE A N 1
ATOM 679 C CA . ILE A 1 88 ? 25.207 13.355 -40.681 1.00 98.31 88 ILE A CA 1
ATOM 680 C C . ILE A 1 88 ? 24.350 14.348 -41.464 1.00 98.31 88 ILE A C 1
ATOM 682 O O . ILE A 1 88 ? 24.873 15.027 -42.345 1.00 98.31 88 ILE A O 1
ATOM 686 N N . ALA A 1 89 ? 23.069 14.488 -41.120 1.00 97.56 89 ALA A N 1
ATOM 687 C CA . ALA A 1 89 ? 22.179 15.446 -41.762 1.00 97.56 89 ALA A CA 1
ATOM 688 C C . ALA A 1 89 ? 22.725 16.875 -41.626 1.00 97.56 89 ALA A C 1
ATOM 690 O O . ALA A 1 89 ? 22.830 17.592 -42.620 1.00 97.56 89 ALA A O 1
ATOM 691 N N . THR A 1 90 ? 23.178 17.263 -40.434 1.00 98.44 90 THR A N 1
ATOM 692 C CA . THR A 1 90 ? 23.784 18.577 -40.189 1.00 98.44 90 THR A CA 1
ATOM 693 C C . THR A 1 90 ? 25.036 18.791 -41.028 1.00 98.44 90 THR A C 1
ATOM 695 O O . THR A 1 90 ? 25.091 19.751 -41.791 1.00 98.44 90 THR A O 1
ATOM 698 N N . LEU A 1 91 ? 25.999 17.870 -40.975 1.00 97.94 91 LEU A N 1
ATOM 699 C CA . LEU A 1 91 ? 27.226 17.974 -41.766 1.00 97.94 91 LEU A CA 1
ATOM 700 C C . LEU A 1 91 ? 26.938 17.982 -43.273 1.00 97.94 91 LEU A C 1
ATOM 702 O O . LEU A 1 91 ? 27.571 18.728 -44.009 1.00 97.94 91 LEU A O 1
ATOM 706 N N . SER A 1 92 ? 25.956 17.208 -43.744 1.00 95.94 92 SER A N 1
ATOM 707 C CA . SER A 1 92 ? 25.567 17.193 -45.159 1.00 95.94 92 SER A CA 1
ATOM 708 C C . SER A 1 92 ? 25.014 18.546 -45.619 1.00 95.94 92 SER A C 1
ATOM 710 O O . SER A 1 92 ? 25.402 19.030 -46.685 1.00 95.94 92 SER A O 1
ATOM 712 N N . ARG A 1 93 ? 24.193 19.202 -44.782 1.00 97.88 93 ARG A N 1
ATOM 713 C CA . ARG A 1 93 ? 23.696 20.566 -45.015 1.00 97.88 93 ARG A CA 1
ATOM 714 C C . ARG A 1 93 ? 24.852 21.561 -45.054 1.00 97.88 93 ARG A C 1
ATOM 716 O O . ARG A 1 93 ? 24.914 22.396 -45.951 1.00 97.88 93 ARG A O 1
ATOM 723 N N . GLU A 1 94 ? 25.804 21.441 -44.133 1.00 97.19 94 GLU A N 1
ATOM 724 C CA . GLU A 1 94 ? 26.994 22.291 -44.108 1.00 97.19 94 GLU A CA 1
ATOM 725 C C . GLU A 1 94 ? 27.912 22.071 -45.317 1.00 97.19 94 GLU A C 1
ATOM 727 O O . GLU A 1 94 ? 28.418 23.032 -45.883 1.00 97.19 94 GLU A O 1
ATOM 732 N N . CYS A 1 95 ? 28.120 20.837 -45.772 1.00 97.06 95 CYS A N 1
ATOM 733 C CA . CYS A 1 95 ? 28.896 20.578 -46.984 1.00 97.06 95 CYS A CA 1
ATOM 734 C C . CYS A 1 95 ? 28.209 21.147 -48.231 1.00 97.06 95 CYS A C 1
ATOM 736 O O . CYS A 1 95 ? 28.881 21.694 -49.106 1.00 97.06 95 CYS A O 1
ATOM 738 N N . LEU A 1 96 ? 26.880 21.030 -48.314 1.00 96.25 96 LEU A N 1
ATOM 739 C CA . LEU A 1 96 ? 26.106 21.585 -49.421 1.00 96.25 96 LEU A CA 1
ATOM 740 C C . LEU A 1 96 ? 26.191 23.117 -49.445 1.00 96.25 96 LEU A C 1
ATOM 742 O O . LEU A 1 96 ? 26.414 23.681 -50.514 1.00 96.25 96 LEU A O 1
ATOM 746 N N . ARG A 1 97 ? 26.101 23.778 -48.278 1.00 96.00 97 ARG A N 1
ATOM 747 C CA . ARG A 1 97 ? 26.195 25.247 -48.171 1.00 96.00 97 ARG A CA 1
ATOM 748 C C . ARG A 1 97 ? 27.505 25.773 -48.765 1.00 96.00 97 ARG A C 1
ATOM 750 O O . ARG A 1 97 ? 27.489 26.702 -49.563 1.00 96.00 97 ARG A O 1
ATOM 757 N N . TRP A 1 98 ? 28.627 25.133 -48.429 1.00 92.62 98 TRP A N 1
ATOM 758 C CA . TRP A 1 98 ? 29.949 25.556 -48.885 1.00 92.62 98 TRP A CA 1
ATOM 759 C C . TRP A 1 98 ? 30.175 25.248 -50.367 1.00 92.62 98 TRP A C 1
ATOM 761 O O . TRP A 1 98 ? 30.779 26.056 -51.066 1.00 92.62 98 TRP A O 1
ATOM 771 N N . ARG A 1 99 ? 29.655 24.121 -50.882 1.00 93.81 99 ARG A N 1
ATOM 772 C CA . ARG A 1 99 ? 29.723 23.820 -52.324 1.00 93.81 99 ARG A CA 1
ATOM 773 C C . ARG A 1 99 ? 28.962 24.833 -53.166 1.00 93.81 99 ARG A C 1
ATOM 775 O O . ARG A 1 99 ? 29.480 25.244 -54.19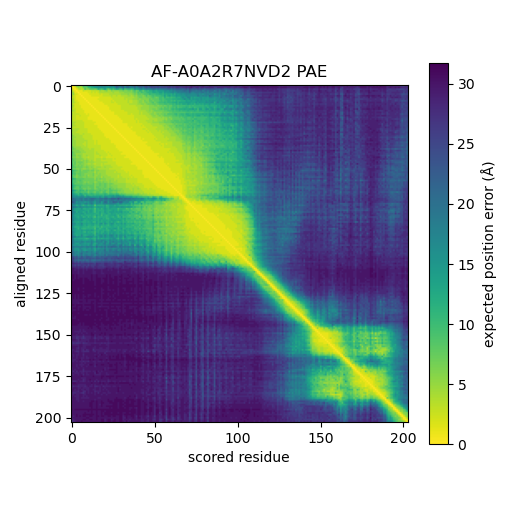6 1.00 93.81 99 ARG A O 1
ATOM 782 N N . LEU A 1 100 ? 27.757 25.214 -52.746 1.00 91.50 100 LEU A N 1
ATOM 783 C CA . LEU A 1 100 ? 26.957 26.196 -53.477 1.00 91.50 100 LEU A CA 1
ATOM 784 C C . LEU A 1 100 ? 27.626 27.576 -53.470 1.00 91.50 100 LEU A C 1
ATOM 786 O O . LEU A 1 100 ? 27.703 28.192 -54.525 1.00 91.50 100 LEU A O 1
ATOM 790 N N . ALA A 1 101 ? 28.189 28.006 -52.333 1.00 89.31 101 ALA A N 1
ATOM 791 C CA . ALA A 1 101 ? 28.964 29.248 -52.248 1.00 89.31 101 ALA A CA 1
ATOM 792 C C . ALA A 1 101 ? 30.184 29.243 -53.194 1.00 89.31 101 ALA A C 1
ATOM 794 O O . ALA A 1 101 ? 30.375 30.169 -53.973 1.00 89.31 101 ALA A O 1
ATOM 795 N N . ALA A 1 102 ? 30.957 28.153 -53.219 1.00 87.00 102 ALA A N 1
ATOM 796 C CA . ALA A 1 102 ? 32.097 28.028 -54.130 1.00 87.00 102 ALA A CA 1
ATOM 797 C C . ALA A 1 102 ? 31.681 27.985 -55.616 1.00 87.00 102 ALA A C 1
ATOM 799 O O . ALA A 1 102 ? 32.409 28.468 -56.481 1.00 87.00 102 ALA A O 1
ATOM 800 N N . GLN A 1 103 ? 30.514 27.413 -55.937 1.00 83.38 103 GLN A N 1
ATOM 801 C CA . GLN A 1 103 ? 29.964 27.425 -57.297 1.00 83.38 103 GLN A CA 1
ATOM 802 C C . GLN A 1 103 ? 29.490 28.819 -57.717 1.00 83.38 103 GLN A C 1
ATOM 804 O O . GLN A 1 103 ? 29.725 29.202 -58.862 1.00 83.38 103 GLN A O 1
ATOM 809 N N . SER A 1 104 ? 28.863 29.586 -56.818 1.00 71.38 104 SER A N 1
ATOM 810 C CA . SER A 1 104 ? 28.490 30.978 -57.094 1.00 71.38 104 SER A CA 1
ATOM 811 C C . SER A 1 104 ? 29.713 31.878 -57.243 1.00 71.38 104 SER A C 1
ATOM 813 O O . SER A 1 104 ? 29.736 32.697 -58.157 1.00 71.38 104 SER A O 1
ATOM 815 N N . ASP A 1 105 ? 30.749 31.676 -56.425 1.00 70.88 105 ASP A N 1
ATOM 816 C CA . ASP A 1 105 ? 32.016 32.404 -56.541 1.00 70.88 105 ASP A CA 1
ATOM 817 C C . ASP A 1 105 ? 32.711 32.068 -57.870 1.00 70.88 105 ASP A C 1
ATOM 819 O O . ASP A 1 105 ? 33.119 32.966 -58.605 1.00 70.88 105 ASP A O 1
ATOM 823 N N . ASN A 1 106 ? 32.750 30.787 -58.257 1.00 68.69 106 ASN A N 1
ATOM 824 C CA . ASN A 1 106 ? 33.256 30.378 -59.568 1.00 68.69 106 ASN A CA 1
ATOM 825 C C . ASN A 1 106 ? 32.415 30.942 -60.723 1.00 68.69 106 ASN A C 1
ATOM 827 O O . ASN A 1 106 ? 32.997 31.352 -61.721 1.00 68.69 106 ASN A O 1
ATOM 831 N N . MET A 1 107 ? 31.080 31.006 -60.627 1.00 57.66 107 MET A N 1
ATOM 832 C CA . MET A 1 107 ? 30.244 31.645 -61.658 1.00 57.66 107 MET A CA 1
ATOM 833 C C . MET A 1 107 ? 30.454 33.162 -61.735 1.00 57.66 107 MET A C 1
ATOM 835 O O . MET A 1 107 ? 30.434 33.701 -62.839 1.00 57.66 107 MET A O 1
ATOM 839 N N . ALA A 1 108 ? 30.704 33.839 -60.611 1.00 57.91 108 ALA A N 1
ATOM 840 C CA . ALA A 1 108 ? 31.054 35.260 -60.589 1.00 57.91 108 ALA A CA 1
ATOM 841 C C . ALA A 1 108 ? 32.431 35.530 -61.228 1.00 57.91 108 ALA A C 1
ATOM 843 O O . ALA A 1 108 ? 32.609 36.550 -61.891 1.00 57.91 108 ALA A O 1
ATOM 844 N N . VAL A 1 109 ? 33.385 34.601 -61.088 1.00 57.94 109 VAL A N 1
ATOM 845 C CA . VAL A 1 109 ? 34.719 34.663 -61.719 1.00 57.94 109 VAL A CA 1
ATOM 846 C C . VAL A 1 109 ? 34.702 34.184 -63.185 1.00 57.94 109 VAL A C 1
ATOM 848 O O . VAL A 1 109 ? 35.559 34.578 -63.970 1.00 57.94 109 VAL A O 1
ATOM 851 N N . SER A 1 110 ? 33.711 33.383 -63.597 1.00 52.88 110 SER A N 1
ATOM 852 C CA . SER A 1 110 ? 33.633 32.764 -64.935 1.00 52.88 110 SER A CA 1
ATOM 853 C C . SER A 1 110 ? 32.864 33.576 -65.985 1.00 52.88 110 SER A C 1
ATOM 855 O O . SER A 1 110 ? 32.424 33.004 -66.982 1.00 52.88 110 SER A O 1
ATOM 857 N N . HIS A 1 111 ? 32.724 34.896 -65.830 1.00 43.19 111 HIS A N 1
ATOM 858 C CA . HIS A 1 111 ? 32.422 35.760 -66.976 1.00 43.19 111 HIS A CA 1
ATOM 859 C C . HIS A 1 111 ? 33.732 36.079 -67.722 1.00 43.19 111 HIS A C 1
ATOM 861 O O . HIS A 1 111 ? 34.564 36.809 -67.183 1.00 43.19 111 HIS A O 1
ATOM 867 N N . PRO A 1 112 ? 33.957 35.563 -68.948 1.00 53.12 112 PRO A N 1
ATOM 868 C CA . PRO A 1 112 ? 35.231 35.720 -69.628 1.00 53.12 112 PRO A CA 1
ATOM 869 C C . PRO A 1 112 ? 35.216 36.917 -70.587 1.00 53.12 112 PRO A C 1
ATOM 871 O O . PRO A 1 112 ? 34.423 36.969 -71.529 1.00 53.12 112 PRO A O 1
ATOM 874 N N . GLY A 1 113 ? 36.194 37.812 -70.435 1.00 41.34 113 GLY A N 1
ATOM 875 C CA . GLY A 1 113 ? 36.938 38.264 -71.610 1.00 41.34 113 GLY A CA 1
ATOM 876 C C . GLY A 1 113 ? 37.687 37.050 -72.172 1.00 41.34 113 GLY A C 1
ATOM 877 O O . GLY A 1 113 ? 38.396 36.367 -71.440 1.00 41.34 113 GLY A O 1
ATOM 878 N N . GLN A 1 114 ? 37.427 36.710 -73.433 1.00 37.50 114 GLN A N 1
ATOM 879 C CA . GLN A 1 114 ? 37.868 35.478 -74.096 1.00 37.50 114 GLN A CA 1
ATOM 880 C C . GLN A 1 114 ? 39.394 35.308 -74.178 1.00 37.50 114 GLN A C 1
ATOM 882 O O . GLN A 1 114 ? 40.109 36.267 -74.459 1.00 37.50 114 GLN A O 1
ATOM 887 N N . GLY A 1 115 ? 39.847 34.046 -74.128 1.00 30.50 115 GLY A N 1
ATOM 888 C CA . GLY A 1 115 ? 41.030 33.610 -74.879 1.00 30.50 115 GLY A CA 1
ATOM 889 C C . GLY A 1 115 ? 41.779 32.379 -74.349 1.00 30.50 115 GLY A C 1
ATOM 890 O O . GLY A 1 115 ? 42.661 32.524 -73.519 1.00 30.50 115 GLY A O 1
ATOM 891 N N . GLY A 1 116 ? 41.526 31.204 -74.947 1.00 29.39 116 GLY A N 1
ATOM 892 C CA . GLY A 1 116 ? 42.611 30.304 -75.384 1.00 29.39 116 GLY A CA 1
ATOM 893 C C . GLY A 1 116 ? 43.022 29.078 -74.540 1.00 29.39 116 GLY A C 1
ATOM 894 O O . GLY A 1 116 ? 43.775 29.194 -73.589 1.00 29.39 116 GLY A O 1
ATOM 895 N N . ALA A 1 117 ? 42.648 27.899 -75.061 1.00 28.78 117 ALA A N 1
ATOM 896 C CA . ALA A 1 117 ? 43.448 26.667 -75.231 1.00 28.78 117 ALA A CA 1
ATOM 897 C C . ALA A 1 117 ? 44.012 25.845 -74.033 1.00 28.78 117 ALA A C 1
ATOM 899 O O . ALA A 1 117 ? 45.037 26.159 -73.450 1.00 28.78 117 ALA A O 1
ATOM 900 N N . ALA A 1 118 ? 43.395 24.662 -73.872 1.00 33.38 118 ALA A N 1
ATOM 901 C CA . ALA A 1 118 ? 43.962 23.297 -73.838 1.00 33.38 118 ALA A CA 1
ATOM 902 C C . ALA A 1 118 ? 44.990 22.811 -72.778 1.00 33.38 118 ALA A C 1
ATOM 904 O O . ALA A 1 118 ? 46.075 23.352 -72.600 1.00 33.38 118 ALA A O 1
ATOM 905 N N . SER A 1 119 ? 44.692 21.581 -72.313 1.00 36.06 119 SER A N 1
ATOM 906 C CA . SER A 1 119 ? 45.529 20.574 -71.617 1.00 36.06 119 SER A CA 1
ATOM 907 C C . SER A 1 119 ? 45.818 20.851 -70.131 1.00 36.06 119 SER A C 1
ATOM 909 O O . SER A 1 119 ? 46.019 21.986 -69.741 1.00 36.06 119 SER A O 1
ATOM 911 N N . ALA A 1 120 ? 45.832 19.897 -69.201 1.00 28.12 120 ALA A N 1
ATOM 912 C CA . ALA A 1 120 ? 45.744 18.444 -69.234 1.00 28.12 120 ALA A CA 1
ATOM 913 C C . ALA A 1 120 ? 45.119 17.963 -67.908 1.00 28.12 120 ALA A C 1
ATOM 915 O O . ALA A 1 120 ? 45.209 18.641 -66.885 1.00 28.12 120 ALA A O 1
ATOM 916 N N . ALA A 1 121 ? 44.510 16.779 -67.921 1.00 41.09 121 ALA A N 1
ATOM 917 C CA . ALA A 1 121 ? 44.141 16.076 -66.697 1.00 41.09 121 ALA A CA 1
ATOM 918 C C . ALA A 1 121 ? 45.386 15.747 -65.850 1.00 41.09 121 ALA A C 1
ATOM 920 O O . ALA A 1 121 ? 46.415 15.363 -66.409 1.00 41.09 121 ALA A O 1
ATOM 921 N N . PRO A 1 122 ? 45.251 15.743 -64.516 1.00 39.09 122 PRO A N 1
ATOM 922 C CA . PRO A 1 122 ? 45.889 14.729 -63.702 1.00 39.09 122 PRO A CA 1
ATOM 923 C C . PRO A 1 122 ? 44.818 13.898 -62.995 1.00 39.09 122 PRO A C 1
ATOM 925 O O . PRO A 1 122 ? 44.034 14.373 -62.175 1.00 39.09 122 PRO A O 1
ATOM 928 N N . THR A 1 123 ? 44.813 12.627 -63.364 1.00 43.41 123 THR A N 1
ATOM 929 C CA . THR A 1 123 ? 44.272 11.500 -62.614 1.00 43.41 123 THR A CA 1
ATOM 930 C C . THR A 1 123 ? 44.937 11.369 -61.243 1.00 43.41 123 THR A C 1
ATOM 932 O O . THR A 1 123 ? 46.151 11.508 -61.124 1.00 43.41 123 THR A O 1
ATOM 935 N N . ASP A 1 124 ? 44.106 11.044 -60.253 1.00 41.88 124 ASP A N 1
ATOM 936 C CA . ASP A 1 124 ? 44.392 10.342 -59.000 1.00 41.88 124 ASP A CA 1
ATOM 937 C C . ASP A 1 124 ? 45.630 10.736 -58.178 1.00 41.88 124 ASP A C 1
ATOM 939 O O . ASP A 1 124 ? 46.722 10.193 -58.316 1.00 41.88 124 ASP A O 1
ATOM 943 N N . ALA A 1 125 ? 45.379 11.538 -57.141 1.00 36.16 125 ALA A N 1
ATOM 944 C CA . ALA A 1 125 ? 46.064 11.390 -55.860 1.00 36.16 125 ALA A CA 1
ATOM 945 C C . ALA A 1 125 ? 45.014 11.442 -54.745 1.00 36.16 125 ALA A C 1
ATOM 947 O O . ALA A 1 125 ? 44.646 12.488 -54.215 1.00 36.16 125 ALA A O 1
ATOM 948 N N . SER A 1 126 ? 44.481 10.264 -54.444 1.00 42.16 126 SER A N 1
ATOM 949 C CA . SER A 1 126 ? 43.526 9.973 -53.383 1.00 42.16 126 SER A CA 1
ATOM 950 C C . SER A 1 126 ? 43.867 10.669 -52.057 1.00 42.16 126 SER A C 1
ATOM 952 O O . SER A 1 126 ? 44.788 10.252 -51.349 1.00 42.16 126 SER A O 1
ATOM 954 N N . ALA A 1 127 ? 43.072 11.671 -51.678 1.00 36.88 127 ALA A N 1
ATOM 955 C CA . ALA A 1 127 ? 43.032 12.206 -50.322 1.00 36.88 127 ALA A CA 1
ATOM 956 C C . ALA A 1 127 ? 42.366 11.168 -49.409 1.00 36.88 127 ALA A C 1
ATOM 958 O O . ALA A 1 127 ? 41.168 11.214 -49.128 1.00 36.88 127 ALA A O 1
ATOM 959 N N . HIS A 1 128 ? 43.141 10.169 -48.990 1.00 36.41 128 HIS A N 1
ATOM 960 C CA . HIS A 1 128 ? 42.690 9.231 -47.976 1.00 36.41 128 HIS A CA 1
ATOM 961 C C . HIS A 1 128 ? 42.413 10.015 -46.686 1.00 36.41 128 HIS A C 1
ATOM 963 O O . HIS A 1 128 ? 43.288 10.760 -46.234 1.00 36.41 128 HIS A O 1
ATOM 969 N N . PRO A 1 129 ? 41.233 9.861 -46.057 1.00 35.12 129 PRO A N 1
ATOM 970 C CA . PRO A 1 129 ? 41.010 10.435 -44.744 1.00 35.12 129 PRO A CA 1
ATOM 971 C C . PRO A 1 129 ? 42.068 9.847 -43.814 1.00 35.12 129 PRO A C 1
ATOM 973 O O . PRO A 1 129 ? 42.153 8.625 -43.652 1.00 35.12 129 PRO A O 1
ATOM 976 N N . ARG A 1 130 ? 42.896 10.713 -43.223 1.00 38.38 130 ARG A N 1
ATOM 977 C CA . ARG A 1 130 ? 43.861 10.318 -42.200 1.00 38.38 130 ARG A CA 1
ATOM 978 C C . ARG A 1 130 ? 43.047 9.822 -41.010 1.00 38.38 130 ARG A C 1
ATOM 980 O O . ARG A 1 130 ?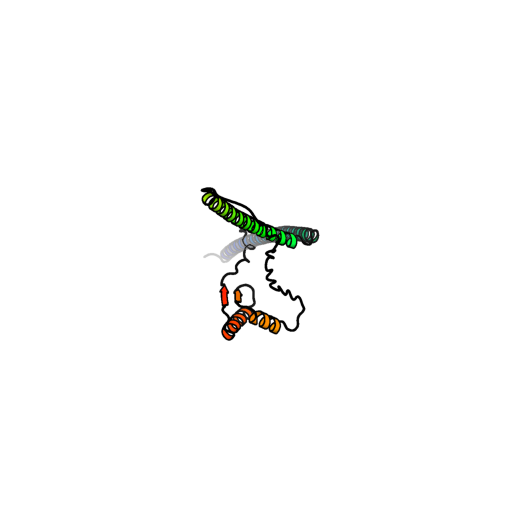 42.603 10.602 -40.174 1.00 38.38 130 ARG A O 1
ATOM 987 N N . ARG A 1 131 ? 42.771 8.516 -40.987 1.00 42.84 131 ARG A N 1
ATOM 988 C CA . ARG A 1 131 ? 42.130 7.846 -39.860 1.00 42.84 131 ARG A CA 1
ATOM 989 C C . ARG A 1 131 ? 43.079 7.982 -38.682 1.00 42.84 131 ARG A C 1
ATOM 991 O O . ARG A 1 131 ? 44.038 7.225 -38.563 1.00 42.84 131 ARG A O 1
ATOM 998 N N . VAL A 1 132 ? 42.805 8.947 -37.816 1.00 40.03 132 VAL A N 1
ATOM 999 C CA . VAL A 1 132 ? 43.326 8.921 -36.456 1.00 40.03 132 VAL A CA 1
ATOM 1000 C C . VAL A 1 132 ? 42.629 7.744 -35.787 1.00 40.03 132 VAL A C 1
ATOM 1002 O O . VAL A 1 132 ? 41.469 7.823 -35.389 1.00 40.03 132 VAL A O 1
ATOM 1005 N N . ARG A 1 133 ? 43.310 6.596 -35.756 1.00 37.09 133 ARG A N 1
ATOM 1006 C CA . ARG A 1 133 ? 42.952 5.522 -34.837 1.00 37.09 133 ARG A CA 1
ATOM 1007 C C . ARG A 1 133 ? 43.290 6.036 -33.448 1.00 37.09 133 ARG A C 1
ATOM 1009 O O . ARG A 1 133 ? 44.451 6.025 -33.062 1.00 37.09 133 ARG A O 1
ATOM 1016 N N . VAL A 1 134 ? 42.278 6.493 -32.725 1.00 39.34 134 VAL A N 1
ATOM 1017 C CA . VAL A 1 134 ? 42.355 6.504 -31.268 1.00 39.34 134 VAL A CA 1
ATOM 1018 C C . VAL A 1 134 ? 42.173 5.043 -30.856 1.00 39.34 134 VAL A C 1
ATOM 1020 O O . VAL A 1 134 ? 41.119 4.475 -31.160 1.00 39.34 134 VAL A O 1
ATOM 1023 N N . PRO A 1 135 ? 43.186 4.377 -30.279 1.00 32.78 135 PRO A N 1
ATOM 1024 C CA . PRO A 1 135 ? 42.986 3.044 -29.747 1.00 32.78 135 PRO A CA 1
ATOM 1025 C C . PRO A 1 135 ? 42.035 3.185 -28.559 1.00 32.78 135 PRO A C 1
ATOM 1027 O O . PRO A 1 135 ? 42.417 3.666 -27.500 1.00 32.78 135 PRO A O 1
ATOM 1030 N N . VAL A 1 136 ? 40.771 2.806 -28.742 1.00 41.81 136 VAL A N 1
ATOM 1031 C CA . VAL A 1 136 ? 39.895 2.546 -27.602 1.00 41.81 136 VAL A CA 1
ATOM 1032 C C . VAL A 1 136 ? 40.237 1.139 -27.148 1.00 41.81 136 VAL A C 1
ATOM 1034 O O . VAL A 1 136 ? 39.736 0.154 -27.690 1.00 41.81 136 VAL A O 1
ATOM 1037 N N . VAL A 1 137 ? 41.169 1.059 -26.205 1.00 39.25 137 VAL A N 1
ATOM 1038 C CA . VAL A 1 137 ? 41.434 -0.173 -25.476 1.00 39.25 137 VAL A CA 1
ATOM 1039 C C . VAL A 1 137 ? 40.275 -0.341 -24.495 1.00 39.25 137 VAL A C 1
ATOM 1041 O O . VAL A 1 137 ? 40.179 0.384 -23.511 1.00 39.25 137 VAL A O 1
ATOM 1044 N N . VAL A 1 138 ? 39.349 -1.251 -24.798 1.00 44.97 138 VAL A N 1
ATOM 1045 C CA . VAL A 1 138 ? 38.399 -1.750 -23.799 1.00 44.97 138 VAL A CA 1
ATOM 1046 C C . VAL A 1 138 ? 39.016 -3.018 -23.233 1.00 44.97 138 VAL A C 1
ATOM 1048 O O . VAL A 1 138 ? 38.805 -4.104 -23.771 1.00 44.97 138 VAL A O 1
ATOM 1051 N N . GLU A 1 139 ? 39.832 -2.873 -22.191 1.00 33.88 139 GLU A N 1
ATOM 1052 C CA . GLU A 1 139 ? 40.251 -4.031 -21.408 1.00 33.88 139 GLU A CA 1
ATOM 1053 C C . GLU A 1 139 ? 39.077 -4.469 -20.535 1.00 33.88 139 GLU A C 1
ATOM 1055 O O . GLU A 1 139 ? 38.585 -3.724 -19.690 1.00 33.88 139 GLU A O 1
ATOM 1060 N N . VAL A 1 140 ? 38.602 -5.687 -20.777 1.00 45.62 140 VAL A N 1
ATOM 1061 C CA . VAL A 1 140 ? 37.739 -6.416 -19.852 1.00 45.62 140 VAL A CA 1
ATOM 1062 C C . VAL A 1 140 ? 38.581 -7.563 -19.337 1.00 45.62 140 VAL A C 1
ATOM 1064 O O . VAL A 1 140 ? 38.685 -8.556 -20.044 1.00 45.62 140 VAL A O 1
ATOM 1067 N N . HIS A 1 141 ? 39.176 -7.446 -18.148 1.00 39.34 141 HIS A N 1
ATOM 1068 C CA . HIS A 1 141 ? 39.754 -8.595 -17.449 1.00 39.34 141 HIS A CA 1
ATOM 1069 C C . HIS A 1 141 ? 39.779 -8.422 -15.919 1.00 39.34 141 HIS A C 1
ATOM 1071 O O . HIS A 1 141 ? 39.678 -7.298 -15.429 1.00 39.34 141 HIS A O 1
ATOM 1077 N N . PRO A 1 142 ? 39.771 -9.559 -15.193 1.00 43.19 142 PRO A N 1
ATOM 1078 C CA . PRO A 1 142 ? 39.199 -9.703 -13.861 1.00 43.19 142 PRO A CA 1
ATOM 1079 C C . PRO A 1 142 ? 40.147 -9.263 -12.743 1.00 43.19 142 PRO A C 1
ATOM 1081 O O . PRO A 1 142 ? 41.345 -9.070 -12.935 1.00 43.19 142 PRO A O 1
ATOM 1084 N N . ASP A 1 143 ? 39.550 -9.129 -11.567 1.00 46.28 143 ASP A N 1
ATOM 1085 C CA . ASP A 1 143 ? 40.091 -8.586 -10.328 1.00 46.28 143 ASP A CA 1
ATOM 1086 C C . ASP A 1 143 ? 41.455 -9.166 -9.904 1.00 46.28 143 ASP A C 1
ATOM 1088 O O . ASP A 1 143 ? 41.556 -10.350 -9.583 1.00 46.28 143 ASP A O 1
ATOM 1092 N N . ALA A 1 144 ? 42.476 -8.297 -9.824 1.00 46.62 144 ALA A N 1
ATOM 1093 C CA . ALA A 1 144 ? 43.565 -8.392 -8.837 1.00 46.62 144 ALA A CA 1
ATOM 1094 C C . ALA A 1 144 ? 44.380 -7.087 -8.671 1.00 46.62 144 ALA A C 1
ATOM 1096 O O . ALA A 1 144 ? 44.819 -6.817 -7.561 1.00 46.62 144 ALA A O 1
ATOM 1097 N N . ASP A 1 145 ? 44.501 -6.228 -9.697 1.00 54.34 145 ASP A N 1
ATOM 1098 C CA . ASP A 1 145 ? 45.317 -4.991 -9.633 1.00 54.34 145 ASP A CA 1
ATOM 1099 C C . ASP A 1 145 ? 44.543 -3.722 -10.056 1.00 54.34 145 ASP A C 1
ATOM 1101 O O . ASP A 1 145 ? 45.014 -2.882 -10.827 1.00 54.34 145 ASP A O 1
ATOM 1105 N N . ALA A 1 146 ? 43.323 -3.558 -9.536 1.00 54.62 146 ALA A N 1
ATOM 1106 C CA . ALA A 1 146 ? 42.425 -2.453 -9.900 1.00 54.62 146 ALA A CA 1
ATOM 1107 C C . ALA A 1 146 ? 42.997 -1.044 -9.613 1.00 54.62 146 ALA A C 1
ATOM 1109 O O . ALA A 1 146 ? 42.603 -0.078 -10.263 1.00 54.62 146 ALA A O 1
ATOM 1110 N N . GLY A 1 147 ? 43.937 -0.911 -8.668 1.00 58.09 147 GLY A N 1
ATOM 1111 C CA . GLY A 1 147 ? 44.569 0.372 -8.333 1.00 58.09 147 GLY A CA 1
ATOM 1112 C C . GLY A 1 147 ? 45.613 0.828 -9.358 1.00 58.09 147 GLY A C 1
ATOM 1113 O O . GLY A 1 147 ? 45.572 1.965 -9.818 1.00 58.09 147 GLY A O 1
ATOM 1114 N N . ALA A 1 148 ? 46.509 -0.070 -9.777 1.00 59.34 148 ALA A N 1
ATOM 1115 C CA . ALA A 1 148 ? 47.610 0.275 -10.678 1.00 59.34 148 ALA A CA 1
ATOM 1116 C C . ALA A 1 148 ? 47.130 0.572 -12.109 1.00 59.34 148 ALA A C 1
ATOM 1118 O O . ALA A 1 148 ? 47.629 1.492 -12.759 1.00 59.34 148 ALA A O 1
ATOM 1119 N N . ALA A 1 149 ? 46.122 -0.165 -12.587 1.00 61.34 149 ALA A N 1
ATOM 1120 C CA . ALA A 1 149 ? 45.504 0.080 -13.891 1.00 61.34 149 ALA A CA 1
ATOM 1121 C C . ALA A 1 149 ? 44.774 1.436 -13.936 1.00 61.34 149 ALA A C 1
ATOM 1123 O O . ALA A 1 149 ? 44.846 2.161 -14.933 1.00 61.34 149 ALA A O 1
ATOM 1124 N N . PHE A 1 150 ? 44.122 1.811 -12.833 1.00 63.00 150 PHE A N 1
ATOM 1125 C CA . PHE A 1 150 ? 43.484 3.114 -12.686 1.00 63.00 150 PHE A CA 1
ATOM 1126 C C . PHE A 1 150 ? 44.510 4.254 -12.678 1.00 63.00 150 PHE A C 1
ATOM 1128 O O . PHE A 1 150 ? 44.342 5.229 -13.408 1.00 63.00 150 PHE A O 1
ATOM 1135 N N . ASP A 1 151 ? 45.607 4.107 -11.933 1.00 67.00 151 ASP A N 1
ATOM 1136 C CA . ASP A 1 151 ? 46.678 5.107 -11.878 1.00 67.00 151 ASP A CA 1
ATOM 1137 C C . ASP A 1 151 ? 47.375 5.292 -13.235 1.00 67.00 151 ASP A C 1
ATOM 1139 O O . ASP A 1 151 ? 47.684 6.421 -13.622 1.00 67.00 151 ASP A O 1
ATOM 1143 N N . ALA A 1 152 ? 47.561 4.214 -14.005 1.00 68.50 152 ALA A N 1
ATOM 1144 C CA . ALA A 1 152 ? 48.100 4.278 -15.364 1.00 68.50 152 ALA A CA 1
ATOM 1145 C C . ALA A 1 152 ? 47.150 5.011 -16.328 1.00 68.50 152 ALA A C 1
ATOM 1147 O O . ALA A 1 152 ? 47.578 5.886 -17.086 1.00 68.50 152 ALA A O 1
ATOM 1148 N N . SER A 1 153 ? 45.849 4.711 -16.260 1.00 70.12 153 SER A N 1
ATOM 1149 C CA . SER A 1 153 ? 44.826 5.423 -17.035 1.00 70.12 153 SER A CA 1
ATOM 1150 C C . SER A 1 153 ? 44.747 6.902 -16.646 1.00 70.12 153 SER A C 1
ATOM 1152 O O . SER A 1 153 ? 44.586 7.762 -17.512 1.00 70.12 153 SER A O 1
ATOM 1154 N N . LEU A 1 154 ? 44.883 7.216 -15.356 1.00 69.19 15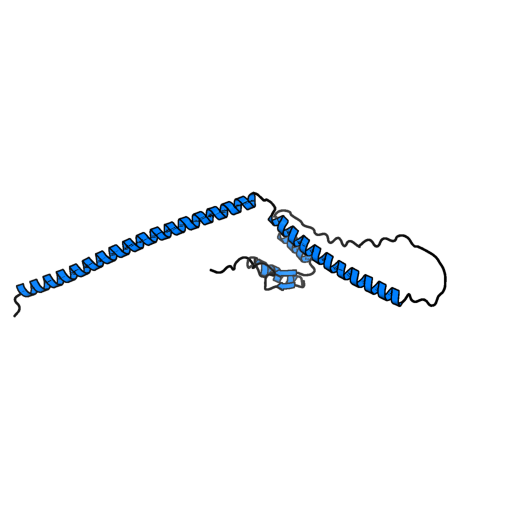4 LEU A N 1
ATOM 1155 C CA . LEU A 1 154 ? 44.900 8.586 -14.860 1.00 69.19 154 LEU A CA 1
ATOM 1156 C C . LEU A 1 154 ? 46.148 9.323 -15.345 1.00 69.19 154 LEU A C 1
ATOM 1158 O O . LEU A 1 154 ? 46.042 10.468 -15.775 1.00 69.19 154 LEU A O 1
ATOM 1162 N N . ALA A 1 155 ? 47.318 8.678 -15.328 1.00 67.25 155 ALA A N 1
ATOM 1163 C CA . ALA A 1 155 ? 48.578 9.233 -15.817 1.00 67.25 155 ALA A CA 1
ATOM 1164 C C . ALA A 1 155 ? 48.533 9.559 -17.318 1.00 67.25 155 ALA A C 1
ATOM 1166 O O . ALA A 1 155 ? 49.063 10.597 -17.717 1.00 67.25 155 ALA A O 1
ATOM 1167 N N . ALA A 1 156 ? 47.835 8.754 -18.120 1.00 69.56 156 ALA A N 1
ATOM 1168 C CA . ALA A 1 156 ? 47.669 8.978 -19.555 1.00 69.56 156 ALA A CA 1
ATOM 1169 C C . ALA A 1 156 ? 46.634 10.064 -19.920 1.00 69.56 156 ALA A C 1
ATOM 1171 O O . ALA A 1 156 ? 46.627 10.531 -21.054 1.00 69.56 156 ALA A O 1
ATOM 1172 N N . ALA A 1 157 ? 45.759 10.466 -18.993 1.00 67.75 157 ALA A N 1
ATOM 1173 C CA . ALA A 1 157 ? 44.703 11.439 -19.274 1.00 67.75 157 ALA A CA 1
ATOM 1174 C C . ALA A 1 157 ? 45.201 12.899 -19.268 1.00 67.75 157 ALA A C 1
ATOM 1176 O O . ALA A 1 157 ? 45.894 13.325 -18.338 1.00 67.75 157 ALA A O 1
ATOM 1177 N N . ASP A 1 158 ? 44.764 13.681 -20.259 1.00 58.12 158 ASP A N 1
ATOM 1178 C CA . ASP A 1 158 ? 45.038 15.124 -20.371 1.00 58.12 158 ASP A CA 1
ATOM 1179 C C . ASP A 1 158 ? 44.094 15.991 -19.510 1.00 58.12 158 ASP A C 1
ATOM 1181 O O . ASP A 1 158 ? 44.422 17.126 -19.169 1.00 58.12 158 ASP A O 1
ATOM 1185 N N . LEU A 1 159 ? 42.918 15.462 -19.147 1.00 66.31 159 LEU A N 1
ATOM 1186 C CA . LEU A 1 159 ? 41.897 16.126 -18.329 1.00 66.31 159 LEU A CA 1
ATOM 1187 C C . LEU A 1 159 ? 41.091 15.085 -17.543 1.00 66.31 159 LEU A C 1
ATOM 1189 O O . LEU A 1 159 ? 40.727 14.041 -18.086 1.00 66.31 159 LEU A O 1
ATOM 1193 N N . VAL A 1 160 ? 40.765 15.397 -16.286 1.00 69.50 160 VAL A N 1
ATOM 1194 C CA . VAL A 1 160 ? 39.961 14.534 -15.406 1.00 69.50 160 VAL A CA 1
ATOM 1195 C C . VAL A 1 160 ? 38.663 15.242 -15.012 1.00 69.50 160 VAL A C 1
ATOM 1197 O O . VAL A 1 160 ? 38.682 16.396 -14.577 1.00 69.50 160 VAL A O 1
ATOM 1200 N N . ILE A 1 161 ? 37.531 14.547 -15.155 1.00 67.25 161 ILE A N 1
ATOM 1201 C CA . ILE A 1 161 ? 36.211 15.020 -14.718 1.00 67.25 161 ILE A CA 1
ATOM 1202 C C . ILE A 1 161 ? 35.843 14.281 -13.432 1.00 67.25 161 ILE A C 1
ATOM 1204 O O . ILE A 1 161 ? 35.651 13.066 -13.443 1.00 67.25 161 ILE A O 1
ATOM 1208 N N . CYS A 1 162 ? 35.734 15.015 -12.326 1.00 67.25 162 CYS A N 1
ATOM 1209 C CA . CYS A 1 162 ? 35.362 14.455 -11.029 1.00 67.25 162 CYS A CA 1
ATOM 1210 C C . CYS A 1 162 ? 33.857 14.658 -10.805 1.00 67.25 162 CYS A C 1
ATOM 1212 O O . CYS A 1 162 ? 33.408 15.796 -10.662 1.00 67.25 162 CYS A O 1
ATOM 1214 N N . GLN A 1 163 ? 33.078 13.571 -10.778 1.00 59.50 163 GLN A N 1
ATOM 1215 C CA . GLN A 1 163 ? 31.626 13.619 -10.565 1.00 59.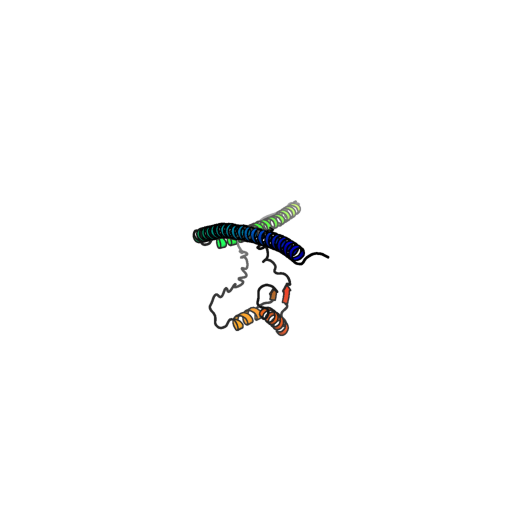50 163 GLN A CA 1
ATOM 1216 C C . GLN A 1 163 ? 31.283 13.345 -9.093 1.00 59.50 163 GLN A C 1
ATOM 1218 O O . GLN A 1 163 ? 31.641 12.302 -8.548 1.00 59.50 163 GLN A O 1
ATOM 1223 N N . THR A 1 164 ? 30.556 14.257 -8.445 1.00 58.09 164 THR A N 1
ATOM 1224 C CA . THR A 1 164 ? 30.144 14.158 -7.028 1.00 58.09 164 THR A CA 1
ATOM 1225 C C . THR A 1 164 ? 28.785 13.478 -6.854 1.00 58.09 164 THR A C 1
ATOM 1227 O O . THR A 1 164 ? 27.930 13.924 -6.093 1.00 58.09 164 THR A O 1
ATOM 1230 N N . GLY A 1 165 ? 28.557 12.363 -7.549 1.00 57.25 165 GLY A N 1
ATOM 1231 C CA . GLY A 1 165 ? 27.286 11.650 -7.451 1.00 57.25 165 GLY A CA 1
ATOM 1232 C C . GLY A 1 165 ? 27.418 10.171 -7.770 1.00 57.25 165 GLY A C 1
ATOM 1233 O O . GLY A 1 165 ? 27.627 9.818 -8.924 1.00 57.25 165 GLY A O 1
ATOM 1234 N N . CYS A 1 166 ? 27.201 9.332 -6.752 1.00 50.59 166 CYS A N 1
ATOM 1235 C CA . CYS A 1 166 ? 27.132 7.860 -6.789 1.00 50.59 166 CYS A CA 1
ATOM 1236 C C . CYS A 1 166 ? 28.447 7.080 -6.603 1.00 50.59 166 CYS A C 1
ATOM 1238 O O . CYS A 1 166 ? 28.548 5.945 -7.063 1.00 50.59 166 CYS A O 1
ATOM 1240 N N . ILE A 1 167 ? 29.423 7.622 -5.870 1.00 55.06 167 ILE A N 1
ATOM 1241 C CA . ILE A 1 167 ? 30.553 6.832 -5.358 1.00 55.06 167 ILE A CA 1
ATOM 1242 C C . ILE A 1 167 ? 30.650 7.061 -3.844 1.00 55.06 167 ILE A C 1
ATOM 1244 O O . ILE A 1 167 ? 30.417 8.173 -3.372 1.00 55.06 167 ILE A O 1
ATOM 1248 N N . SER A 1 168 ? 30.915 6.000 -3.074 1.00 48.09 168 SER A N 1
ATOM 1249 C CA . SER A 1 168 ? 31.099 6.051 -1.616 1.00 48.09 168 SER A CA 1
ATOM 1250 C C . SER A 1 168 ? 32.008 7.216 -1.212 1.00 48.09 168 SER A C 1
ATOM 1252 O O . SER A 1 168 ? 33.003 7.465 -1.894 1.00 48.09 168 SER A O 1
ATOM 1254 N N . HIS A 1 169 ? 31.680 7.887 -0.102 1.00 51.25 169 HIS A N 1
ATOM 1255 C CA . HIS A 1 169 ? 32.292 9.142 0.371 1.00 51.25 169 HIS A CA 1
ATOM 1256 C C . HIS A 1 169 ? 33.835 9.195 0.262 1.00 51.25 169 HIS A C 1
ATOM 1258 O O . HIS A 1 169 ? 34.382 10.253 -0.030 1.00 51.25 169 HIS A O 1
ATOM 1264 N N . ASP A 1 170 ? 34.535 8.064 0.402 1.00 52.00 170 ASP A N 1
ATOM 1265 C CA . ASP A 1 170 ? 36.003 7.985 0.352 1.00 52.00 170 ASP A CA 1
ATOM 1266 C C . ASP A 1 170 ? 36.640 8.058 -1.049 1.00 52.00 170 ASP A C 1
ATOM 1268 O O . ASP A 1 170 ? 37.806 8.434 -1.175 1.00 52.00 170 ASP A O 1
ATOM 1272 N N . ALA A 1 171 ? 35.928 7.704 -2.120 1.00 54.09 171 ALA A N 1
ATOM 1273 C 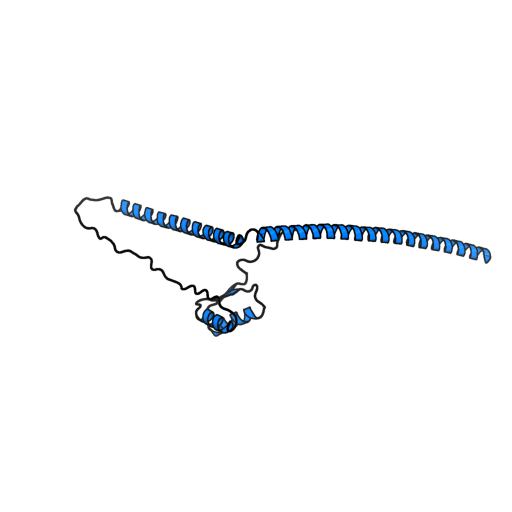CA . ALA A 1 171 ? 36.528 7.610 -3.457 1.00 54.09 171 ALA A CA 1
ATOM 1274 C C . ALA A 1 171 ? 36.714 8.982 -4.125 1.00 54.09 171 ALA A C 1
ATOM 1276 O O . ALA A 1 171 ? 37.689 9.212 -4.840 1.00 54.09 171 ALA A O 1
ATOM 1277 N N . TYR A 1 172 ? 35.796 9.908 -3.849 1.00 59.97 172 TYR A N 1
ATOM 1278 C CA . TYR A 1 172 ? 35.845 11.276 -4.358 1.00 59.97 172 TYR A CA 1
ATOM 1279 C C . TYR A 1 172 ? 37.077 12.031 -3.837 1.00 59.97 172 TYR A C 1
ATOM 1281 O O . TYR A 1 172 ? 37.845 12.597 -4.619 1.00 59.97 172 TYR A O 1
ATOM 1289 N N . TRP A 1 173 ? 37.307 11.975 -2.522 1.00 61.56 173 TRP A N 1
ATOM 1290 C CA . TRP A 1 173 ? 38.432 12.661 -1.885 1.00 61.56 173 TRP A CA 1
ATOM 1291 C C . TRP A 1 173 ? 39.787 12.134 -2.366 1.00 61.56 173 TRP A C 1
ATOM 1293 O O . TRP A 1 173 ? 40.721 12.915 -2.538 1.00 61.56 173 TRP A O 1
ATOM 1303 N N . ARG A 1 174 ? 39.888 10.831 -2.666 1.00 63.47 174 ARG A N 1
ATOM 1304 C CA . ARG A 1 174 ? 41.107 10.230 -3.231 1.00 63.47 174 ARG A CA 1
ATOM 1305 C C . ARG A 1 174 ? 41.405 10.724 -4.646 1.00 63.47 174 ARG A C 1
ATOM 1307 O O . ARG A 1 174 ? 42.555 11.028 -4.944 1.00 63.47 174 ARG A O 1
ATOM 1314 N N . LEU A 1 175 ? 40.389 10.859 -5.500 1.00 65.88 175 LEU A N 1
ATOM 1315 C CA . LEU A 1 175 ? 40.576 11.338 -6.874 1.00 65.88 175 LEU A CA 1
ATOM 1316 C C . LEU A 1 175 ? 40.978 12.821 -6.918 1.00 65.88 175 LEU A C 1
ATOM 1318 O O . LEU A 1 175 ? 41.853 13.209 -7.696 1.00 65.88 175 LEU A O 1
ATOM 1322 N N . GLN A 1 176 ? 40.378 13.640 -6.050 1.00 64.56 176 GLN A N 1
ATOM 1323 C CA . GLN A 1 176 ? 40.711 15.058 -5.923 1.00 64.56 176 GLN A CA 1
ATOM 1324 C C . GLN A 1 176 ? 42.141 15.268 -5.394 1.00 64.56 176 GLN A C 1
ATOM 1326 O O . GLN A 1 176 ? 42.876 16.097 -5.936 1.00 64.56 176 GLN A O 1
ATOM 1331 N N . ASP A 1 177 ? 42.565 14.505 -4.380 1.00 71.81 177 ASP A N 1
ATOM 1332 C CA . ASP A 1 177 ? 43.927 14.594 -3.830 1.00 71.81 177 ASP A CA 1
ATOM 1333 C C . ASP A 1 177 ? 44.985 14.114 -4.841 1.00 71.81 177 ASP A C 1
ATOM 1335 O O . ASP A 1 177 ? 46.031 14.744 -5.002 1.00 71.81 177 ASP A O 1
ATOM 1339 N N . GLN A 1 178 ? 44.687 13.064 -5.611 1.00 69.31 178 GLN A N 1
ATOM 1340 C CA . GLN A 1 178 ? 45.582 12.546 -6.648 1.00 69.31 178 GLN A CA 1
ATOM 1341 C C . GLN A 1 178 ? 45.783 13.544 -7.801 1.00 69.31 178 GLN A C 1
ATOM 1343 O O . GLN A 1 178 ? 46.921 13.784 -8.214 1.00 69.31 178 GLN A O 1
ATOM 1348 N N . CYS A 1 179 ? 44.716 14.188 -8.296 1.00 71.31 179 CYS A N 1
ATOM 1349 C CA . CYS A 1 179 ? 44.830 15.240 -9.320 1.00 71.31 179 CYS A CA 1
ATOM 1350 C C . CYS A 1 179 ? 45.648 16.435 -8.805 1.00 71.31 179 CYS A C 1
ATOM 1352 O O . CYS A 1 179 ? 46.485 16.978 -9.529 1.00 71.31 179 CYS A O 1
ATOM 1354 N N . ARG A 1 180 ? 45.469 16.795 -7.526 1.00 73.00 180 ARG A N 1
ATOM 1355 C CA . ARG A 1 180 ? 46.220 17.871 -6.870 1.00 73.00 180 ARG A CA 1
ATOM 1356 C C . ARG A 1 180 ? 47.714 17.562 -6.761 1.00 73.00 180 ARG A C 1
ATOM 1358 O O . ARG A 1 180 ? 48.525 18.447 -7.013 1.00 73.00 180 ARG A O 1
ATOM 1365 N N . ARG A 1 181 ? 48.093 16.330 -6.408 1.00 70.00 181 ARG A N 1
ATOM 1366 C CA . ARG A 1 181 ? 49.507 15.919 -6.291 1.00 70.00 181 ARG A CA 1
ATOM 1367 C C . ARG A 1 181 ? 50.195 15.731 -7.641 1.00 70.00 181 ARG A C 1
ATOM 1369 O O . ARG A 1 181 ? 51.389 15.982 -7.747 1.00 70.00 181 ARG A O 1
ATOM 1376 N N . THR A 1 182 ? 49.455 15.304 -8.663 1.00 70.19 182 THR A N 1
ATOM 1377 C CA . THR A 1 182 ? 49.991 15.053 -10.014 1.00 70.19 182 THR A CA 1
ATOM 1378 C C . THR A 1 182 ? 49.969 16.283 -10.925 1.00 70.19 182 THR A C 1
ATOM 1380 O O . THR A 1 182 ? 50.532 16.238 -12.015 1.00 70.19 182 THR A O 1
ATOM 1383 N N . GLY A 1 183 ? 49.349 17.388 -10.491 1.00 70.44 183 GLY A N 1
ATOM 1384 C CA . GLY A 1 183 ? 49.308 18.651 -11.235 1.00 70.44 183 GLY A CA 1
ATOM 1385 C C . GLY A 1 183 ? 48.409 18.623 -12.474 1.00 70.44 183 GLY A C 1
ATOM 1386 O O . GLY A 1 183 ? 48.551 19.473 -13.352 1.00 70.44 183 GLY A O 1
ATOM 1387 N N . LYS A 1 184 ? 47.495 17.652 -12.571 1.00 73.75 184 LYS A N 1
ATOM 1388 C CA . LYS A 1 184 ? 46.599 17.504 -13.723 1.00 73.75 184 LYS A CA 1
ATOM 1389 C C . LYS A 1 184 ? 45.416 18.474 -13.623 1.00 73.75 184 LYS A C 1
ATOM 1391 O O . LYS A 1 184 ? 44.813 18.575 -12.550 1.00 73.75 184 LYS A O 1
ATOM 1396 N N . PRO A 1 185 ? 45.043 19.168 -14.716 1.00 66.50 185 PRO A N 1
ATOM 1397 C CA . PRO A 1 185 ? 43.860 20.017 -14.717 1.00 66.50 185 PRO A CA 1
ATOM 1398 C C . PRO A 1 185 ? 42.624 19.141 -14.482 1.00 66.50 185 PRO A C 1
ATOM 1400 O O . PRO A 1 185 ? 42.443 18.118 -15.143 1.00 66.50 185 PRO A O 1
ATOM 1403 N N . CYS A 1 186 ? 41.785 19.519 -13.518 1.00 69.44 186 CYS A N 1
ATOM 1404 C CA . CYS A 1 186 ? 40.547 18.807 -13.212 1.00 69.44 186 CYS A CA 1
ATOM 1405 C C . CYS A 1 186 ? 39.382 19.788 -13.072 1.00 69.44 186 CYS A C 1
ATOM 1407 O O . CYS A 1 186 ? 39.547 20.902 -12.572 1.00 69.44 186 CYS A O 1
ATOM 1409 N N . ILE A 1 187 ? 38.207 19.370 -13.546 1.00 71.31 187 ILE A N 1
ATOM 1410 C CA . ILE A 1 187 ? 36.960 20.128 -13.416 1.00 71.31 187 ILE A CA 1
ATOM 1411 C C . ILE A 1 187 ? 36.038 19.333 -12.498 1.00 71.31 187 ILE A C 1
ATOM 1413 O O . ILE A 1 187 ? 35.698 18.180 -12.777 1.00 71.31 187 ILE A O 1
ATOM 1417 N N . LEU A 1 188 ? 35.657 19.965 -11.391 1.00 64.06 188 LEU A N 1
ATOM 1418 C CA . LEU A 1 188 ? 34.660 19.445 -10.470 1.00 64.06 188 LEU A CA 1
ATOM 1419 C C . LEU A 1 188 ? 33.268 19.760 -11.017 1.00 64.06 188 LEU A C 1
ATOM 1421 O O . LEU A 1 188 ? 32.972 20.917 -11.316 1.00 64.06 188 LEU A O 1
ATOM 1425 N N . VAL A 1 189 ? 32.423 18.741 -11.155 1.00 64.25 189 VAL A N 1
ATOM 1426 C CA . VAL A 1 189 ? 31.043 18.914 -11.617 1.00 64.25 189 VAL A CA 1
ATOM 1427 C C . VAL A 1 189 ? 30.097 18.548 -10.476 1.00 64.25 189 VAL A C 1
ATOM 1429 O O . VAL A 1 189 ? 29.922 17.371 -10.169 1.00 64.25 189 VAL A O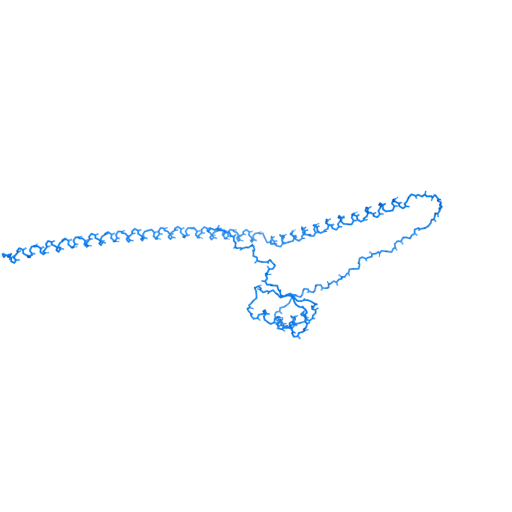 1
ATOM 1432 N N . ASP A 1 190 ? 29.480 19.569 -9.873 1.00 53.69 190 ASP A N 1
ATOM 1433 C CA . ASP A 1 190 ? 28.613 19.446 -8.687 1.00 53.69 190 ASP A CA 1
ATOM 1434 C C . ASP A 1 190 ? 27.220 18.863 -8.973 1.00 53.69 190 ASP A C 1
ATOM 1436 O O . ASP A 1 190 ? 26.467 18.548 -8.052 1.00 53.69 190 ASP A O 1
ATOM 1440 N N . GLN A 1 191 ? 26.852 18.708 -10.246 1.00 53.72 191 GLN A N 1
ATOM 1441 C CA . GLN A 1 191 ? 25.580 18.112 -10.643 1.00 53.72 191 GLN A CA 1
ATOM 1442 C C . GLN A 1 191 ? 25.809 16.968 -11.626 1.00 53.72 191 GLN A C 1
ATOM 1444 O O . GLN A 1 191 ? 26.488 17.158 -12.638 1.00 53.72 191 GLN A O 1
ATOM 1449 N N . PRO A 1 192 ? 25.224 15.781 -11.398 1.00 47.94 192 PRO A N 1
ATOM 1450 C CA . PRO A 1 192 ? 25.306 14.720 -12.379 1.00 47.94 192 PRO A CA 1
ATOM 1451 C C . PRO A 1 192 ? 24.567 15.158 -13.649 1.00 47.94 192 PRO A C 1
ATOM 1453 O O . PRO A 1 192 ? 23.337 15.239 -13.670 1.00 47.94 192 PRO A O 1
ATOM 1456 N N . LEU A 1 193 ? 25.316 15.416 -14.725 1.00 48.00 193 LEU A N 1
ATOM 1457 C CA . LEU A 1 193 ? 24.758 15.448 -16.072 1.00 48.00 193 LEU A CA 1
ATOM 1458 C C . LEU A 1 193 ? 24.232 14.035 -16.365 1.00 48.00 193 LEU A C 1
ATOM 1460 O O . LEU A 1 193 ? 24.993 13.130 -16.689 1.00 48.00 193 LEU A O 1
ATOM 1464 N N . ALA A 1 194 ? 22.917 13.886 -16.190 1.00 48.19 194 ALA A N 1
ATOM 1465 C CA . ALA A 1 194 ? 22.087 12.708 -16.436 1.00 48.19 194 ALA A CA 1
ATOM 1466 C C . ALA A 1 194 ? 22.210 11.533 -15.442 1.00 48.19 194 ALA A C 1
ATOM 1468 O O . ALA A 1 194 ? 22.862 10.533 -15.716 1.00 48.19 194 ALA A O 1
ATOM 1469 N N . ALA A 1 195 ? 21.441 11.607 -14.347 1.00 42.69 195 ALA A N 1
ATOM 1470 C CA . ALA A 1 195 ? 20.744 10.452 -13.758 1.00 42.69 195 ALA A CA 1
ATOM 1471 C C . ALA A 1 195 ? 19.651 10.909 -1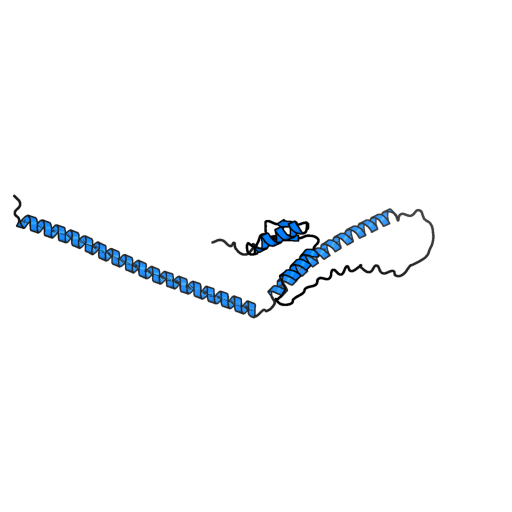2.768 1.00 42.69 195 ALA A C 1
ATOM 1473 O O . ALA A 1 195 ? 19.764 10.666 -11.575 1.00 42.69 195 ALA A O 1
ATOM 1474 N N . CYS A 1 196 ? 18.609 11.612 -13.234 1.00 34.53 196 CYS A N 1
ATOM 1475 C CA . CYS A 1 196 ? 17.389 11.827 -12.436 1.00 34.53 196 CYS A CA 1
ATOM 1476 C C . CYS A 1 196 ? 16.175 12.213 -13.307 1.00 34.53 196 CYS A C 1
ATOM 1478 O O . CYS A 1 196 ? 15.548 13.246 -13.115 1.00 34.53 196 CYS A O 1
ATOM 1480 N N . GLU A 1 197 ? 15.809 11.349 -14.255 1.00 40.25 197 GLU A N 1
ATOM 1481 C CA . GLU A 1 197 ? 14.425 11.251 -14.751 1.00 40.25 197 GLU A CA 1
ATOM 1482 C C . GLU A 1 197 ? 13.930 9.819 -14.521 1.00 40.25 197 GLU A C 1
ATOM 1484 O O . GLU A 1 197 ? 13.685 9.059 -15.451 1.00 40.25 197 GLU A O 1
ATOM 1489 N N . ALA A 1 198 ? 13.867 9.399 -13.255 1.00 46.09 198 ALA A N 1
ATOM 1490 C CA . ALA A 1 198 ? 13.237 8.132 -12.878 1.00 46.09 198 ALA A CA 1
ATOM 1491 C C . ALA A 1 198 ? 12.787 8.103 -11.407 1.00 46.09 198 ALA A C 1
ATOM 1493 O O . ALA A 1 198 ? 12.937 7.084 -10.748 1.00 46.09 198 ALA A O 1
ATOM 1494 N N . SER A 1 199 ? 12.251 9.200 -10.862 1.00 44.22 199 SER A N 1
ATOM 1495 C CA . SER A 1 199 ? 11.529 9.149 -9.575 1.00 44.22 199 SER A CA 1
ATOM 1496 C C . SER A 1 199 ? 10.762 10.441 -9.289 1.00 44.22 199 SER A C 1
ATOM 1498 O O . SER A 1 199 ? 11.009 11.104 -8.287 1.00 44.22 199 SER A O 1
ATOM 1500 N N . ARG A 1 200 ? 9.848 10.849 -10.171 1.00 41.25 200 ARG A N 1
ATOM 1501 C CA . ARG A 1 200 ? 8.811 11.835 -9.826 1.00 41.25 200 ARG A CA 1
ATOM 1502 C C . ARG A 1 200 ? 7.589 11.614 -10.710 1.00 41.25 200 ARG A C 1
ATOM 1504 O O . ARG A 1 200 ? 7.428 12.244 -11.746 1.00 41.25 200 ARG A O 1
ATOM 1511 N N . THR A 1 201 ? 6.718 10.718 -10.266 1.00 33.00 201 THR A N 1
ATOM 1512 C CA . THR A 1 201 ? 5.283 10.836 -10.538 1.00 33.00 2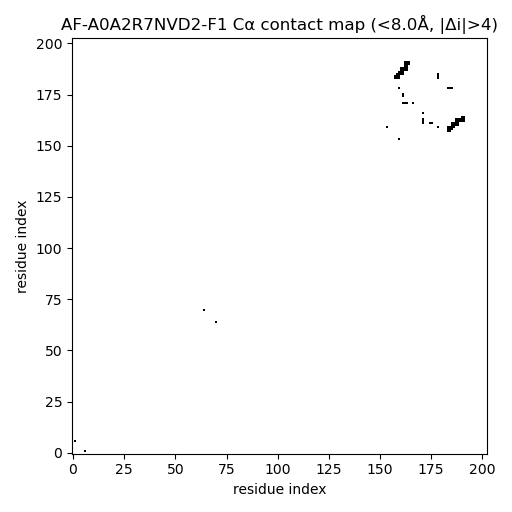01 THR A CA 1
ATOM 1513 C C . THR A 1 201 ? 4.585 11.131 -9.213 1.00 33.00 201 THR A C 1
ATOM 1515 O O . THR A 1 201 ? 4.905 10.474 -8.221 1.00 33.00 201 THR A O 1
ATOM 1518 N N . PRO A 1 202 ? 3.699 12.140 -9.171 1.00 51.88 202 PRO A N 1
ATOM 1519 C CA . PRO A 1 202 ? 2.969 12.519 -7.975 1.00 51.88 202 PRO A CA 1
ATOM 1520 C C . PRO A 1 202 ? 1.759 11.599 -7.782 1.00 51.88 202 PRO A C 1
ATOM 1522 O O . PRO A 1 202 ? 1.072 11.290 -8.757 1.00 51.88 202 PRO A O 1
ATOM 1525 N N . LEU A 1 203 ? 1.543 11.183 -6.533 1.00 39.84 203 LEU A N 1
ATOM 1526 C CA . LEU A 1 203 ? 0.284 11.095 -5.771 1.00 39.84 203 LEU A CA 1
ATOM 1527 C C . LEU A 1 203 ? 0.502 10.181 -4.560 1.00 39.84 203 LEU A C 1
ATOM 1529 O O . LEU A 1 203 ? 0.839 8.993 -4.762 1.00 39.84 203 LEU A O 1
#

Foldseek 3Di:
DDDPVVVVVVVVVVVVVVVVVVVVVVVVVVVVVVVVVVVVVVVVVVVVVVVVVVVVVVVVVVVVCVVDPCPVVVVVVVVVVVVVVVVCVVVVVVVVVVVVVVVVVVVVVPPDPDDDDDDDDDDDDDPDPPPPPPPPDPDDDDDDPVPVVVVVVVVPDQEEEQEPPDDPPPPSVVVVVVCVVVVHHYDYDDDPPDDPPPDDDDD

Secondary structure (DSSP, 8-state):
---HHHHHHHHHHHHHHHHHHHHHHHHHHHHHHHHHHHHHHHHHHHHHHHHHHHHHHHHHHHHHHHHSTTHHHHHHHHHHHHHHHHHHHHHHHHHHHHHHHHHHHHHHH--PPP----------------------------SS-HHHHHHHHHHH-S-EEEE-SSS-HHHHHHHHHHHHHHT--EEEESS-SS--SSS----